Protein AF-A0A7X9ASM4-F1 (afdb_monomer_lite)

Secondary structure (DSSP, 8-state):
--SS-TT-EEEEEEEEEEE-TTS-EEEEEEEEGGGTSTT--EEEEEEEPPHHHHTS-GGGS-SEEEEEEEEEEE-SS-TTTT-EEEEEEE-HHHHHHHH--TT-EEEEEEEEE-TTSPEEEEETTT--EEEEE--SS---TT-EEEEEEEEEETTEEEEESSHHHHHHHHT--TT-EEEEEEEEEEE-TT--EEEEEEETTT--EEEEEPPTT-PPPSSSEEEEEEEEE-TTS-EEEE-TT---S-GGGGGG-----SS---SS------------------GGGTTS---------

Structure (mmCIF, N/CA/C/O backbone):
data_AF-A0A7X9ASM4-F1
#
_entry.id   AF-A0A7X9ASM4-F1
#
loop_
_atom_site.group_PDB
_atom_site.id
_atom_site.type_symbol
_atom_site.label_atom_id
_atom_site.label_alt_id
_atom_site.label_comp_id
_atom_site.label_asym_id
_atom_site.label_entity_id
_atom_site.label_seq_id
_atom_site.pdbx_PDB_ins_code
_atom_site.Cartn_x
_atom_site.Cartn_y
_atom_site.Cartn_z
_atom_site.occupancy
_atom_site.B_iso_or_equiv
_atom_site.auth_seq_id
_atom_site.auth_comp_id
_atom_site.auth_asym_id
_atom_site.auth_atom_id
_atom_site.pdbx_PDB_model_num
ATOM 1 N N . MET A 1 1 ? 5.724 2.597 -37.296 1.00 45.00 1 MET A N 1
ATOM 2 C CA . MET A 1 1 ? 4.852 1.599 -36.616 1.00 45.00 1 MET A CA 1
ATOM 3 C C . MET A 1 1 ? 5.067 1.767 -35.118 1.00 45.00 1 MET A C 1
ATOM 5 O O . MET A 1 1 ? 6.222 1.788 -34.725 1.00 45.00 1 MET A O 1
ATOM 9 N N . ALA A 1 2 ? 4.025 1.975 -34.305 1.00 49.75 2 ALA A N 1
ATOM 10 C CA . ALA A 1 2 ? 4.201 2.248 -32.871 1.00 49.75 2 ALA A CA 1
ATOM 11 C C . ALA A 1 2 ? 4.358 0.930 -32.087 1.00 49.75 2 ALA A C 1
ATOM 13 O O . ALA A 1 2 ? 3.443 0.115 -32.077 1.00 49.75 2 ALA A O 1
ATOM 14 N N . THR A 1 3 ? 5.541 0.713 -31.504 1.00 66.75 3 THR A N 1
ATOM 15 C CA . THR A 1 3 ? 5.945 -0.486 -30.743 1.00 66.75 3 THR A CA 1
ATOM 16 C C . THR A 1 3 ? 5.393 -0.475 -29.320 1.00 66.75 3 THR A C 1
ATOM 18 O O . THR A 1 3 ? 4.818 -1.455 -28.864 1.00 66.75 3 THR A O 1
ATOM 21 N N . PHE A 1 4 ? 5.520 0.660 -28.650 1.00 75.69 4 PHE A N 1
ATOM 22 C CA . PHE A 1 4 ? 4.934 1.000 -27.362 1.00 75.69 4 PHE A CA 1
ATOM 23 C C . PHE A 1 4 ? 4.693 2.507 -27.378 1.00 75.69 4 PHE A C 1
ATOM 25 O O . PHE A 1 4 ? 5.407 3.228 -28.077 1.00 75.69 4 PHE A O 1
ATOM 32 N N . ASN A 1 5 ? 3.739 3.001 -26.598 1.00 83.31 5 ASN A N 1
ATOM 33 C CA . ASN A 1 5 ? 3.609 4.436 -26.381 1.00 83.31 5 ASN A CA 1
ATOM 34 C C . ASN A 1 5 ? 4.379 4.832 -25.123 1.00 83.31 5 ASN A C 1
ATOM 36 O O . ASN A 1 5 ? 4.299 4.168 -24.086 1.00 83.31 5 ASN A O 1
ATOM 40 N N . GLU A 1 6 ? 5.123 5.934 -25.206 1.00 86.75 6 GLU A N 1
ATOM 41 C CA . GLU A 1 6 ? 5.683 6.542 -24.005 1.00 86.75 6 GLU A CA 1
ATOM 42 C C . GLU A 1 6 ? 4.559 6.931 -23.048 1.00 86.75 6 GLU A C 1
ATOM 44 O O . GLU A 1 6 ? 3.506 7.416 -23.458 1.00 86.75 6 GLU A O 1
ATOM 49 N N . LYS A 1 7 ? 4.825 6.764 -21.755 1.00 88.81 7 LYS A N 1
ATOM 50 C CA . LYS A 1 7 ? 3.905 7.091 -20.666 1.00 88.81 7 LYS A CA 1
ATOM 51 C C . LYS A 1 7 ? 2.646 6.220 -20.599 1.00 88.81 7 LYS A C 1
ATOM 53 O O . LYS A 1 7 ? 1.683 6.599 -19.938 1.00 88.81 7 LYS A O 1
ATOM 58 N N . GLU A 1 8 ? 2.683 5.038 -21.208 1.00 89.62 8 GLU A N 1
ATOM 59 C CA . GLU A 1 8 ? 1.662 4.002 -21.046 1.00 89.62 8 GLU A CA 1
ATOM 60 C C . GLU A 1 8 ? 2.191 2.785 -20.281 1.00 89.62 8 GLU A C 1
ATOM 62 O O . GLU A 1 8 ? 3.401 2.544 -20.203 1.00 89.62 8 GLU A O 1
ATOM 67 N N . SER A 1 9 ? 1.257 2.011 -19.724 1.00 90.56 9 SER A N 1
ATOM 68 C CA . SER A 1 9 ? 1.545 0.812 -18.940 1.00 90.56 9 SER A CA 1
ATOM 69 C C . SER A 1 9 ? 1.056 -0.445 -19.645 1.00 90.56 9 SER A C 1
ATOM 71 O O . SER A 1 9 ? -0.051 -0.482 -20.181 1.00 90.56 9 SER A O 1
ATOM 73 N N . TYR A 1 10 ? 1.870 -1.495 -19.597 1.00 87.69 10 TYR A N 1
ATOM 74 C CA . TYR A 1 10 ? 1.615 -2.776 -20.252 1.00 87.69 10 TYR A CA 1
ATOM 75 C C . TYR A 1 10 ? 1.918 -3.922 -19.285 1.00 87.69 10 TYR A C 1
ATOM 77 O O . TYR A 1 10 ? 2.770 -3.792 -18.406 1.00 87.69 10 TYR A O 1
ATOM 85 N N . ASP A 1 11 ? 1.216 -5.044 -19.443 1.00 89.94 11 ASP A N 1
ATOM 86 C CA . ASP A 1 11 ? 1.428 -6.239 -18.624 1.00 89.94 11 ASP A CA 1
ATOM 87 C C . ASP A 1 11 ? 2.401 -7.198 -19.325 1.00 89.94 11 ASP A C 1
ATOM 89 O O . ASP A 1 11 ? 2.203 -7.561 -20.486 1.00 89.94 11 ASP A O 1
ATOM 93 N N . PHE A 1 12 ? 3.428 -7.626 -18.595 1.00 88.88 12 PHE A N 1
ATOM 94 C CA . PHE A 1 12 ? 4.481 -8.535 -19.045 1.00 88.88 12 PHE A CA 1
ATOM 95 C C . PHE A 1 12 ? 4.440 -9.825 -18.234 1.00 88.88 12 PHE A C 1
ATOM 97 O O . PHE A 1 12 ? 4.178 -9.785 -17.033 1.00 88.88 12 PHE A O 1
ATOM 104 N N . ASP A 1 13 ? 4.731 -10.965 -18.852 1.00 89.38 13 ASP A N 1
ATOM 105 C CA . ASP A 1 13 ? 4.828 -12.233 -18.130 1.00 89.38 13 ASP A CA 1
ATOM 106 C C . ASP A 1 13 ? 6.165 -12.317 -17.381 1.00 89.38 13 ASP A C 1
ATOM 108 O O . ASP A 1 13 ? 7.224 -12.028 -17.937 1.00 89.38 13 ASP A O 1
ATOM 112 N N . TYR A 1 14 ? 6.128 -12.735 -16.120 1.00 89.00 14 TYR A N 1
ATOM 113 C CA . TYR A 1 14 ? 7.325 -13.006 -15.326 1.00 89.00 14 TYR A CA 1
ATOM 114 C C . TYR A 1 14 ? 8.016 -14.293 -15.799 1.00 89.00 14 TYR A C 1
ATOM 116 O O . TYR A 1 14 ? 7.364 -15.329 -15.951 1.00 89.00 14 TYR A O 1
ATOM 124 N N . ILE A 1 15 ? 9.337 -14.237 -15.994 1.00 87.38 15 ILE A N 1
ATOM 125 C CA . ILE A 1 15 ? 10.158 -15.389 -16.406 1.00 87.38 15 ILE A CA 1
ATOM 126 C C . ILE A 1 15 ? 11.107 -15.843 -15.290 1.00 87.38 15 ILE A C 1
ATOM 128 O O . ILE A 1 15 ? 11.378 -17.037 -15.168 1.00 87.38 15 ILE A O 1
ATOM 132 N N . GLY A 1 16 ? 11.624 -14.917 -14.481 1.00 88.19 16 GLY A N 1
ATOM 133 C CA . GLY A 1 16 ? 12.638 -15.225 -13.475 1.00 88.19 16 GLY A CA 1
ATOM 134 C C . GLY A 1 16 ? 13.271 -13.980 -12.862 1.00 88.19 16 GLY A C 1
ATOM 135 O O . GLY A 1 16 ? 12.931 -12.854 -13.225 1.00 88.19 16 GLY A O 1
ATOM 136 N N . LEU A 1 17 ? 14.194 -14.195 -11.928 1.00 88.88 17 LEU A N 1
ATOM 137 C CA . LEU A 1 17 ? 15.122 -13.171 -11.452 1.00 88.88 17 LEU A CA 1
ATOM 138 C C . LEU A 1 17 ? 16.513 -13.457 -12.025 1.00 88.88 17 LEU A C 1
ATOM 140 O O . LEU A 1 17 ? 16.879 -14.623 -12.165 1.00 88.88 17 LEU A O 1
ATOM 144 N N . ASP A 1 18 ? 17.260 -12.405 -12.335 1.00 90.50 18 ASP A N 1
ATOM 145 C CA . ASP A 1 18 ? 18.645 -12.470 -12.809 1.00 90.50 18 ASP A CA 1
ATOM 146 C C . ASP A 1 18 ? 19.490 -11.430 -12.067 1.00 90.50 18 ASP A C 1
ATOM 148 O O . ASP A 1 18 ? 19.011 -10.326 -11.807 1.00 90.50 18 ASP A O 1
ATOM 152 N N . GLU A 1 19 ? 20.720 -11.778 -11.707 1.00 91.00 19 GLU A N 1
ATOM 153 C CA . GLU A 1 19 ? 21.657 -10.890 -11.012 1.00 91.00 19 GLU A CA 1
ATOM 154 C C . GLU A 1 19 ? 22.772 -10.498 -11.979 1.00 91.00 19 GLU A C 1
ATOM 156 O O . GLU A 1 19 ? 23.383 -11.357 -12.616 1.00 91.00 19 GLU A O 1
ATOM 161 N N . ASP A 1 20 ? 23.016 -9.197 -12.122 1.00 85.38 20 ASP A N 1
ATOM 162 C CA . ASP A 1 20 ? 24.088 -8.711 -12.980 1.00 85.38 20 ASP A CA 1
ATOM 163 C C . ASP A 1 20 ? 25.464 -8.776 -12.296 1.00 85.38 20 ASP A C 1
ATOM 165 O O . ASP A 1 20 ? 25.607 -9.076 -11.113 1.00 85.38 20 ASP A O 1
ATOM 169 N N . GLU A 1 21 ? 26.512 -8.461 -13.055 1.00 83.19 21 GLU A N 1
ATOM 170 C CA . GLU A 1 21 ? 27.899 -8.492 -12.572 1.00 83.19 21 GLU A CA 1
ATOM 171 C C . GLU A 1 21 ? 28.179 -7.510 -11.416 1.00 83.19 21 GLU A C 1
ATOM 173 O O . GLU A 1 21 ? 29.190 -7.649 -10.728 1.00 83.19 21 GLU A O 1
ATOM 178 N N . ASN A 1 22 ? 27.301 -6.527 -11.189 1.00 85.75 22 ASN A N 1
ATOM 179 C CA . ASN A 1 22 ? 27.411 -5.549 -10.107 1.00 85.75 22 ASN A CA 1
ATOM 180 C C . ASN A 1 22 ? 26.604 -5.951 -8.860 1.00 85.75 22 ASN A C 1
ATOM 182 O O . ASN A 1 22 ? 26.564 -5.185 -7.895 1.00 85.75 22 ASN A O 1
ATOM 186 N N . GLY A 1 23 ? 25.962 -7.123 -8.871 1.00 83.88 23 GLY A N 1
ATOM 187 C CA . GLY A 1 23 ? 25.090 -7.599 -7.798 1.00 83.88 23 GLY A CA 1
ATOM 188 C C . GLY A 1 23 ? 23.689 -6.984 -7.816 1.00 83.88 23 GLY A C 1
ATOM 189 O O . GLY A 1 23 ? 22.948 -7.092 -6.838 1.00 83.88 23 GLY A O 1
ATOM 190 N N . GLU A 1 24 ? 23.310 -6.301 -8.899 1.00 86.00 24 GLU A N 1
ATOM 191 C CA . GLU A 1 24 ? 21.967 -5.750 -9.053 1.00 86.00 24 GLU A CA 1
ATOM 192 C C . GLU A 1 24 ? 21.023 -6.819 -9.603 1.00 86.00 24 GLU A C 1
ATOM 194 O O . GLU A 1 24 ? 21.286 -7.446 -10.630 1.00 86.00 24 GLU A O 1
ATOM 199 N N . VAL A 1 25 ? 19.886 -7.003 -8.930 1.00 87.31 25 VAL A N 1
ATOM 200 C CA . VAL A 1 25 ? 18.902 -8.027 -9.292 1.00 87.31 25 VAL A CA 1
ATOM 201 C C . VAL A 1 25 ? 17.792 -7.423 -10.149 1.00 87.31 25 VAL A C 1
ATOM 203 O O . VAL A 1 25 ? 17.212 -6.380 -9.828 1.00 87.31 25 VAL A O 1
ATOM 206 N N . TYR A 1 26 ? 17.451 -8.112 -11.231 1.00 89.50 26 TYR A N 1
ATOM 207 C CA . TYR A 1 26 ? 16.421 -7.733 -12.185 1.00 89.50 26 TYR A CA 1
ATOM 208 C C . TYR A 1 26 ? 15.340 -8.804 -12.291 1.00 89.50 26 TYR A C 1
ATOM 210 O O . TYR A 1 26 ? 15.593 -10.001 -12.199 1.00 89.50 26 TYR A O 1
ATOM 218 N N . ILE A 1 27 ? 14.115 -8.352 -12.536 1.00 90.81 27 ILE A N 1
ATOM 219 C CA . ILE A 1 27 ? 12.984 -9.186 -12.924 1.00 90.81 27 ILE A CA 1
ATOM 220 C C . ILE A 1 27 ? 13.028 -9.354 -14.437 1.00 90.81 27 ILE A C 1
ATOM 222 O O . ILE A 1 27 ? 12.931 -8.365 -15.166 1.00 90.81 27 ILE A O 1
ATOM 226 N N . MET A 1 28 ? 13.138 -10.596 -14.893 1.00 91.25 28 MET A N 1
ATOM 227 C CA . MET A 1 28 ? 13.103 -10.970 -16.302 1.00 91.25 28 MET A CA 1
ATOM 228 C C . MET A 1 28 ? 11.656 -11.104 -16.772 1.00 91.25 28 MET A C 1
ATOM 230 O O . MET A 1 28 ? 10.829 -11.757 -16.127 1.00 91.25 28 MET A O 1
ATOM 234 N N . LEU A 1 29 ? 11.355 -10.471 -17.901 1.00 88.56 29 LEU A N 1
ATOM 235 C CA . LEU A 1 29 ? 10.009 -10.253 -18.413 1.00 88.56 29 LEU A CA 1
ATOM 236 C C . LEU A 1 29 ? 9.873 -10.757 -19.844 1.00 88.56 29 LEU A C 1
ATOM 238 O O . LEU A 1 29 ? 10.777 -10.577 -20.658 1.00 88.56 29 LEU A O 1
ATOM 242 N N . LYS A 1 30 ? 8.703 -11.307 -20.169 1.00 87.44 30 LYS A N 1
ATOM 243 C CA . LYS A 1 30 ? 8.301 -11.687 -21.523 1.00 87.44 30 LYS A CA 1
ATOM 244 C C . LYS A 1 30 ? 7.141 -10.838 -21.996 1.00 87.44 30 LYS A C 1
ATOM 246 O O . LYS A 1 30 ? 6.211 -10.569 -21.239 1.00 87.44 30 LYS A O 1
ATOM 251 N N . TYR A 1 31 ? 7.153 -10.501 -23.275 1.00 82.25 31 TYR A N 1
ATOM 252 C CA . TYR A 1 31 ? 6.037 -9.844 -23.931 1.00 82.25 31 TYR A CA 1
ATOM 253 C C . TYR A 1 31 ? 5.725 -10.518 -25.263 1.00 82.25 31 TYR A C 1
ATOM 255 O O . TYR A 1 31 ? 6.617 -10.695 -26.099 1.00 82.25 31 TYR A O 1
ATOM 263 N N . ASP A 1 32 ? 4.460 -10.888 -25.468 1.00 76.88 32 ASP A N 1
ATOM 264 C CA . ASP A 1 32 ? 3.993 -11.358 -26.771 1.00 76.88 32 ASP A CA 1
ATOM 265 C C . ASP A 1 32 ? 3.723 -10.155 -27.679 1.00 76.88 32 ASP A C 1
ATOM 267 O O . ASP A 1 32 ? 2.654 -9.545 -27.657 1.00 76.88 32 ASP A O 1
ATOM 271 N N . GLY A 1 33 ? 4.724 -9.811 -28.489 1.00 63.97 33 GLY A N 1
ATOM 272 C CA . GLY A 1 33 ? 4.650 -8.697 -29.424 1.00 63.97 33 GLY A CA 1
ATOM 273 C C . GLY A 1 33 ? 3.650 -8.908 -30.557 1.00 63.97 33 GLY A C 1
ATOM 274 O O . GLY A 1 33 ? 3.324 -7.940 -31.231 1.00 63.97 33 GLY A O 1
ATOM 275 N N . LYS A 1 34 ? 3.102 -10.114 -30.777 1.00 65.00 34 LYS A N 1
ATOM 276 C CA . LYS A 1 34 ? 2.214 -10.372 -31.927 1.00 65.00 34 LYS A CA 1
ATOM 277 C C . LYS A 1 34 ? 0.956 -9.507 -31.930 1.00 65.00 34 LYS A C 1
ATOM 279 O O . LYS A 1 34 ? 0.414 -9.237 -33.000 1.00 65.00 34 LYS A O 1
ATOM 284 N N . THR A 1 35 ? 0.482 -9.092 -30.755 1.00 58.62 35 THR A N 1
ATOM 285 C CA . THR A 1 35 ? -0.730 -8.271 -30.613 1.00 58.62 35 THR A CA 1
ATOM 286 C C . THR A 1 35 ? -0.503 -6.785 -30.881 1.00 58.62 35 THR A C 1
ATOM 288 O O . THR A 1 35 ? -1.436 -6.096 -31.279 1.00 58.62 35 THR A O 1
ATOM 291 N N . THR A 1 36 ? 0.711 -6.283 -30.673 1.00 57.34 36 THR A N 1
ATOM 292 C CA . THR A 1 36 ? 1.058 -4.848 -30.739 1.00 57.34 36 THR A CA 1
ATOM 293 C C . THR A 1 36 ? 2.010 -4.524 -31.887 1.00 57.34 36 THR A C 1
ATOM 295 O O . THR A 1 36 ? 1.991 -3.423 -32.427 1.00 57.34 36 THR A O 1
ATOM 298 N N . LEU A 1 37 ? 2.781 -5.509 -32.331 1.00 57.81 37 LEU A N 1
ATOM 299 C CA . LEU A 1 37 ? 3.734 -5.449 -33.425 1.00 57.81 37 LEU A CA 1
ATOM 300 C C . LEU A 1 37 ? 3.526 -6.649 -34.355 1.00 57.81 37 LEU A C 1
ATOM 302 O O . LEU A 1 37 ? 4.175 -7.688 -34.197 1.00 57.81 37 LEU A O 1
ATOM 306 N N . PRO A 1 38 ? 2.638 -6.522 -35.359 1.00 49.53 38 PRO A N 1
ATOM 307 C CA . PRO A 1 38 ? 2.472 -7.548 -36.377 1.00 49.53 38 PRO A CA 1
ATOM 308 C C . PRO A 1 38 ? 3.843 -7.876 -36.988 1.00 49.53 38 PRO A C 1
ATOM 310 O O . PRO A 1 38 ? 4.507 -6.983 -37.512 1.00 49.53 38 PRO A O 1
ATOM 313 N N . ASN A 1 39 ? 4.254 -9.148 -36.906 1.00 51.22 39 ASN A N 1
ATOM 314 C CA . ASN A 1 39 ? 5.553 -9.719 -37.319 1.00 51.22 39 ASN A CA 1
ATOM 315 C C . ASN A 1 39 ? 6.695 -9.733 -36.282 1.00 51.22 39 ASN A C 1
ATOM 317 O O . ASN A 1 39 ? 7.749 -10.290 -36.588 1.00 51.22 39 ASN A O 1
ATOM 321 N N . PHE A 1 40 ? 6.505 -9.222 -35.063 1.00 56.34 40 PHE A N 1
ATOM 322 C CA . PHE A 1 40 ? 7.473 -9.411 -33.976 1.00 56.34 40 PHE A CA 1
ATOM 323 C C . PHE A 1 40 ? 7.101 -10.623 -33.118 1.00 56.34 40 PHE A C 1
ATOM 325 O O . PHE A 1 40 ? 5.932 -10.876 -32.822 1.00 56.34 40 PHE A O 1
ATOM 332 N N . GLY A 1 41 ? 8.115 -11.419 -32.774 1.00 64.69 41 GLY A N 1
ATOM 333 C CA . GLY A 1 41 ? 7.971 -12.600 -31.928 1.00 64.69 41 GLY A CA 1
ATOM 334 C C . GLY A 1 41 ? 7.870 -12.259 -30.440 1.00 64.69 41 GLY A C 1
ATOM 335 O O . GLY A 1 41 ? 7.537 -11.144 -30.048 1.00 64.69 41 GLY A O 1
ATOM 336 N N . MET A 1 42 ? 8.191 -13.244 -29.604 1.00 71.19 42 MET A N 1
ATOM 337 C CA . MET A 1 42 ? 8.352 -13.027 -28.168 1.00 71.19 42 MET A CA 1
ATOM 338 C C . MET A 1 42 ? 9.566 -12.132 -27.910 1.00 71.19 42 MET A C 1
ATOM 340 O O . MET A 1 42 ? 10.654 -12.429 -28.403 1.00 71.19 42 MET A O 1
ATOM 344 N N . LEU A 1 43 ? 9.373 -11.067 -27.135 1.00 74.69 43 LEU A N 1
ATOM 345 C CA . LEU A 1 43 ? 10.430 -10.148 -26.719 1.00 74.69 43 LEU A CA 1
ATOM 346 C C . LEU A 1 43 ? 10.707 -10.320 -25.228 1.00 74.69 43 LEU A C 1
ATOM 348 O O . LEU A 1 43 ? 9.783 -10.522 -24.436 1.00 74.69 43 LEU A O 1
ATOM 352 N N . GLU A 1 44 ? 11.982 -10.237 -24.863 1.00 81.75 44 GLU A N 1
ATOM 353 C CA . GLU A 1 44 ? 12.439 -10.321 -23.480 1.00 81.75 44 GLU A CA 1
ATOM 354 C C . GLU A 1 44 ? 12.924 -8.954 -23.006 1.00 81.75 44 GLU A C 1
ATOM 356 O O . GLU A 1 44 ? 13.637 -8.240 -23.714 1.00 81.75 44 GLU A O 1
ATOM 361 N N . TYR A 1 45 ? 12.514 -8.595 -21.797 1.00 84.38 45 TYR A N 1
ATOM 362 C CA . TYR A 1 45 ? 12.851 -7.342 -21.141 1.00 84.38 45 TYR A CA 1
ATOM 363 C C . TYR A 1 45 ? 13.273 -7.606 -19.702 1.00 84.38 45 TYR A C 1
ATOM 365 O O . TYR A 1 45 ? 13.115 -8.709 -19.182 1.00 84.38 45 TYR A O 1
ATOM 373 N N . ARG A 1 46 ? 13.779 -6.569 -19.035 1.00 87.00 46 ARG A N 1
ATOM 374 C CA . ARG A 1 46 ? 14.056 -6.630 -17.604 1.00 87.00 46 ARG A CA 1
ATOM 375 C C . ARG A 1 46 ? 13.768 -5.308 -16.914 1.00 87.00 46 ARG A C 1
ATOM 377 O O . ARG A 1 46 ? 13.915 -4.248 -17.519 1.00 87.00 46 ARG A O 1
ATOM 384 N N . VAL A 1 47 ? 13.390 -5.378 -15.645 1.00 90.00 47 VAL A N 1
ATOM 385 C CA . VAL A 1 47 ? 13.208 -4.216 -14.760 1.00 90.00 47 VAL A CA 1
ATOM 386 C C . VAL A 1 47 ? 13.899 -4.474 -13.431 1.00 90.00 47 VAL A C 1
ATOM 388 O O . VAL A 1 47 ? 14.001 -5.620 -13.007 1.00 90.00 47 VAL A O 1
ATOM 391 N N . LYS A 1 48 ? 14.384 -3.424 -12.763 1.00 89.88 48 LYS A N 1
ATOM 392 C CA . LYS A 1 48 ? 15.059 -3.568 -11.466 1.00 89.88 48 LYS A CA 1
ATOM 393 C C . LYS A 1 48 ? 14.110 -4.184 -10.430 1.00 89.88 48 LYS A C 1
ATOM 395 O O . LYS A 1 48 ? 12.965 -3.733 -10.301 1.00 89.88 48 LYS A O 1
ATOM 400 N N . ALA A 1 49 ? 14.581 -5.208 -9.720 1.00 87.75 49 ALA A N 1
ATOM 401 C CA . ALA A 1 49 ? 13.855 -5.832 -8.622 1.00 87.75 49 ALA A CA 1
ATOM 402 C C . ALA A 1 49 ? 13.999 -4.997 -7.343 1.00 87.75 49 ALA A C 1
ATOM 404 O O . ALA A 1 49 ? 15.034 -4.379 -7.090 1.00 87.75 49 ALA A O 1
ATOM 405 N N . LEU A 1 50 ? 12.949 -4.984 -6.526 1.00 85.81 50 LEU A N 1
ATOM 406 C CA . LEU A 1 50 ? 12.964 -4.350 -5.210 1.00 85.81 50 LEU A CA 1
ATOM 407 C C . LEU A 1 50 ? 13.338 -5.364 -4.116 1.00 85.81 50 LEU A C 1
ATOM 409 O O . LEU A 1 50 ? 13.095 -6.559 -4.299 1.00 85.81 50 LEU A O 1
ATOM 413 N N . PRO A 1 51 ? 13.866 -4.918 -2.959 1.00 82.62 51 PRO A N 1
ATOM 414 C CA . PRO A 1 51 ? 14.282 -5.802 -1.864 1.00 82.62 51 PRO A CA 1
ATOM 415 C C . PRO A 1 51 ? 13.263 -6.887 -1.478 1.00 82.62 51 PRO A C 1
ATOM 417 O O . PRO A 1 51 ? 13.618 -8.063 -1.350 1.00 82.62 51 PRO A O 1
ATOM 420 N N . PHE A 1 52 ? 11.978 -6.530 -1.367 1.00 78.81 52 PHE A N 1
ATOM 421 C CA . PHE A 1 52 ? 10.938 -7.505 -1.018 1.00 78.81 52 PHE A CA 1
ATOM 422 C C . PHE A 1 52 ? 10.675 -8.538 -2.121 1.00 78.81 52 PHE A C 1
ATOM 424 O O . PHE A 1 52 ? 10.227 -9.639 -1.826 1.00 78.81 52 PHE A O 1
ATOM 431 N N . GLN A 1 53 ? 10.942 -8.204 -3.388 1.00 83.19 53 GLN A N 1
ATOM 432 C CA . GLN A 1 53 ? 10.754 -9.106 -4.528 1.00 83.19 53 GLN A CA 1
ATOM 433 C C . GLN A 1 53 ? 11.893 -10.124 -4.612 1.00 83.19 53 GLN A C 1
ATOM 435 O O . GLN A 1 53 ? 11.650 -11.279 -4.939 1.00 83.19 53 GLN A O 1
ATOM 440 N N . ILE A 1 54 ? 13.115 -9.723 -4.254 1.00 84.00 54 ILE A N 1
ATOM 441 C CA . ILE A 1 54 ? 14.286 -10.615 -4.218 1.00 84.00 54 ILE A CA 1
ATOM 442 C C . ILE A 1 54 ? 14.099 -11.712 -3.162 1.00 84.00 54 ILE A C 1
ATOM 444 O O . ILE A 1 54 ? 14.444 -12.869 -3.377 1.00 84.00 54 ILE A O 1
ATOM 448 N N . THR A 1 55 ? 13.523 -11.351 -2.016 1.00 79.06 55 THR A N 1
ATOM 449 C CA . THR A 1 55 ? 13.283 -12.273 -0.895 1.00 79.06 55 THR A CA 1
ATOM 450 C C . THR A 1 55 ? 11.926 -12.981 -0.972 1.00 79.06 55 THR A C 1
ATOM 452 O O . THR A 1 55 ? 11.600 -13.804 -0.111 1.00 79.06 55 THR A O 1
ATOM 455 N N . MET A 1 56 ? 11.128 -12.689 -2.005 1.00 75.25 56 MET A N 1
ATOM 456 C CA . MET A 1 56 ? 9.802 -13.265 -2.184 1.00 75.25 56 MET A CA 1
ATOM 457 C C . MET A 1 56 ? 9.898 -14.743 -2.590 1.00 75.25 56 MET A C 1
ATOM 459 O O . MET A 1 56 ? 10.626 -15.080 -3.523 1.00 75.25 56 MET A O 1
ATOM 463 N N . PRO A 1 57 ? 9.123 -15.641 -1.957 1.00 74.06 57 PRO A N 1
ATOM 464 C CA . PRO A 1 57 ? 9.014 -17.019 -2.419 1.00 74.06 57 PRO A CA 1
ATOM 465 C C . PRO A 1 57 ? 8.500 -17.091 -3.872 1.00 74.06 57 PRO A C 1
ATOM 467 O O . PRO A 1 57 ? 7.538 -16.382 -4.188 1.00 74.06 57 PRO A O 1
ATOM 470 N N . PRO A 1 58 ? 9.064 -17.951 -4.744 1.00 73.25 58 PRO A N 1
ATOM 471 C CA . PRO A 1 58 ? 8.691 -18.018 -6.161 1.00 73.25 58 PRO A CA 1
ATOM 472 C C . PRO A 1 58 ? 7.192 -18.220 -6.406 1.00 73.25 58 PRO A C 1
ATOM 474 O O . PRO A 1 58 ? 6.619 -17.638 -7.321 1.00 73.25 58 PRO A O 1
ATOM 477 N N . GLU A 1 59 ? 6.525 -19.002 -5.557 1.00 74.38 59 GLU A N 1
ATOM 478 C CA . GLU A 1 59 ? 5.090 -19.281 -5.642 1.00 74.38 59 GLU A CA 1
ATOM 479 C C . GLU A 1 59 ? 4.199 -18.060 -5.367 1.00 74.38 59 GLU A C 1
ATOM 481 O O . GLU A 1 59 ? 3.015 -18.070 -5.707 1.00 74.38 59 GLU A O 1
ATOM 486 N N . LYS A 1 60 ? 4.760 -17.016 -4.750 1.00 68.62 60 LYS A N 1
ATOM 487 C CA . LYS A 1 60 ? 4.074 -15.753 -4.454 1.00 68.62 60 LYS A CA 1
ATOM 488 C C . LYS A 1 60 ? 4.374 -14.667 -5.476 1.00 68.62 60 LYS A C 1
ATOM 490 O O . LYS A 1 60 ? 3.706 -13.635 -5.457 1.00 68.62 60 LYS A O 1
ATOM 495 N N . PHE A 1 61 ? 5.353 -14.885 -6.352 1.00 77.81 61 PHE A N 1
ATOM 496 C CA . PHE A 1 61 ? 5.719 -13.893 -7.344 1.00 77.81 61 PHE A CA 1
ATOM 497 C C . PHE A 1 61 ? 4.571 -13.710 -8.349 1.00 77.81 61 PHE A C 1
ATOM 499 O O . PHE A 1 61 ? 4.031 -14.698 -8.864 1.00 77.81 61 PHE A O 1
ATOM 506 N N . PRO A 1 62 ? 4.155 -12.468 -8.641 1.00 82.19 62 PRO A N 1
ATOM 507 C CA . PRO A 1 62 ? 3.086 -12.231 -9.595 1.00 82.19 62 PRO A CA 1
ATOM 508 C C . PRO A 1 62 ? 3.473 -12.747 -10.985 1.00 82.19 62 PRO A C 1
ATOM 510 O O . PRO A 1 62 ? 4.523 -12.410 -11.525 1.00 82.19 62 PRO A O 1
ATOM 513 N N . ARG A 1 63 ? 2.585 -13.546 -11.592 1.00 86.81 63 ARG A N 1
ATOM 514 C CA . ARG A 1 63 ? 2.793 -14.094 -12.947 1.00 86.81 63 ARG A CA 1
ATOM 515 C C . ARG A 1 63 ? 2.873 -13.009 -14.016 1.00 86.81 63 ARG A C 1
ATOM 517 O O . ARG A 1 63 ? 3.503 -13.226 -15.043 1.00 86.81 63 ARG A O 1
ATOM 524 N N . LYS A 1 64 ? 2.209 -11.874 -13.777 1.00 89.75 64 LYS A N 1
ATOM 525 C CA . LYS A 1 64 ? 2.248 -10.696 -14.639 1.00 89.75 64 LYS A CA 1
ATOM 526 C C . LYS A 1 64 ? 2.747 -9.489 -13.867 1.00 89.75 64 LYS A C 1
ATOM 528 O O . LYS A 1 64 ? 2.237 -9.200 -12.786 1.00 89.75 64 LYS A O 1
ATOM 533 N N . ILE A 1 65 ? 3.700 -8.782 -14.455 1.00 90.38 65 ILE A N 1
ATOM 534 C CA . ILE A 1 65 ? 4.263 -7.539 -13.943 1.00 90.38 65 ILE A CA 1
ATOM 535 C C . ILE A 1 65 ? 3.770 -6.412 -14.830 1.00 90.38 65 ILE A C 1
ATOM 537 O O . ILE A 1 65 ? 3.973 -6.442 -16.045 1.00 90.38 65 ILE A O 1
ATOM 541 N N . ARG A 1 66 ? 3.125 -5.414 -14.228 1.00 91.75 66 ARG A N 1
ATOM 542 C CA . ARG A 1 66 ? 2.766 -4.206 -14.962 1.00 91.75 66 ARG A CA 1
ATOM 543 C C . ARG A 1 66 ? 3.969 -3.279 -15.011 1.00 91.75 66 ARG A C 1
ATOM 545 O O . ARG A 1 66 ? 4.520 -2.914 -13.971 1.00 91.75 66 ARG A O 1
ATOM 552 N N . CYS A 1 67 ? 4.363 -2.882 -16.213 1.00 90.62 67 CYS A N 1
ATOM 553 C CA . CYS A 1 67 ? 5.470 -1.964 -16.425 1.00 90.62 67 CYS A CA 1
ATOM 554 C C . CYS A 1 67 ? 5.012 -0.717 -17.169 1.00 90.62 67 CYS A C 1
ATOM 556 O O . CYS A 1 67 ? 4.236 -0.794 -18.117 1.00 90.62 67 CYS A O 1
ATOM 558 N N . PHE A 1 68 ? 5.546 0.419 -16.744 1.00 91.50 68 PHE A N 1
ATOM 559 C CA . PHE A 1 68 ? 5.392 1.720 -17.365 1.00 91.50 68 PHE A CA 1
ATOM 560 C C . PHE A 1 68 ? 6.532 1.974 -18.352 1.00 91.50 68 PHE A C 1
ATOM 562 O O . PHE A 1 68 ? 7.712 1.809 -18.021 1.00 91.50 68 PHE A O 1
ATOM 569 N N . VAL A 1 69 ? 6.188 2.412 -19.560 1.00 88.06 69 VAL A N 1
ATOM 570 C CA . VAL A 1 69 ? 7.153 2.790 -20.595 1.00 88.06 69 VAL A CA 1
ATOM 571 C C . VAL A 1 69 ? 7.597 4.221 -20.331 1.00 88.06 69 VAL A C 1
ATOM 573 O O . VAL A 1 69 ? 6.955 5.189 -20.740 1.00 88.06 69 VAL A O 1
ATOM 576 N N . ASN A 1 70 ? 8.714 4.379 -19.626 1.00 82.56 70 ASN A N 1
ATOM 577 C CA . ASN A 1 70 ? 9.190 5.707 -19.259 1.00 82.56 70 ASN A CA 1
ATOM 578 C C . ASN A 1 70 ? 9.704 6.485 -20.479 1.00 82.56 70 ASN A C 1
ATOM 580 O O . ASN A 1 70 ? 9.459 7.689 -20.581 1.00 82.56 70 ASN A O 1
ATOM 584 N N . LYS A 1 71 ? 10.413 5.804 -21.384 1.00 83.19 71 LYS A N 1
ATOM 585 C CA . LYS A 1 71 ? 10.974 6.389 -22.604 1.00 83.19 71 LYS A CA 1
ATOM 586 C C . LYS A 1 71 ? 11.172 5.321 -23.674 1.00 83.19 71 LYS A C 1
ATOM 588 O O . LYS A 1 71 ? 11.422 4.166 -23.345 1.00 83.19 71 LYS A O 1
ATOM 593 N N . LEU A 1 72 ? 11.139 5.719 -24.936 1.00 80.25 72 LEU A N 1
ATOM 594 C CA . LEU A 1 72 ? 11.557 4.905 -26.066 1.00 80.25 72 LEU A CA 1
ATOM 595 C C . LEU A 1 72 ? 13.009 5.212 -26.452 1.00 80.25 72 LEU A C 1
ATOM 597 O O . LEU A 1 72 ? 13.414 6.364 -26.626 1.00 80.25 72 LEU A O 1
ATOM 601 N N . ILE A 1 73 ? 13.820 4.165 -26.572 1.00 74.56 73 ILE A N 1
ATOM 602 C CA . ILE A 1 73 ? 15.233 4.249 -26.935 1.00 74.56 73 ILE A CA 1
ATOM 603 C C . ILE A 1 73 ? 15.404 3.710 -28.352 1.00 74.56 73 ILE A C 1
ATOM 605 O O . ILE A 1 73 ? 15.003 2.587 -28.653 1.00 74.56 73 ILE A O 1
ATOM 609 N N . SER A 1 74 ? 16.035 4.495 -29.223 1.00 64.06 74 SER A N 1
ATOM 610 C CA . SER A 1 74 ? 16.351 4.063 -30.584 1.00 64.06 74 SER A CA 1
ATOM 611 C C . SER A 1 74 ? 17.357 2.909 -30.590 1.00 64.06 74 SER A C 1
ATOM 613 O O . SER A 1 74 ? 18.365 2.938 -29.876 1.00 64.06 74 SER A O 1
ATOM 615 N N . SER A 1 75 ? 17.121 1.916 -31.446 1.00 59.47 75 SER A N 1
ATOM 616 C CA . SER A 1 75 ? 18.059 0.816 -31.677 1.00 59.47 75 SER A CA 1
ATOM 617 C C . SER A 1 75 ? 19.426 1.325 -32.150 1.00 59.47 75 SER A C 1
ATOM 619 O O . SER A 1 75 ? 19.537 1.948 -33.207 1.00 59.47 75 SER A O 1
ATOM 621 N N . ARG A 1 76 ? 20.503 0.997 -31.419 1.00 52.38 76 ARG A N 1
ATOM 622 C CA . ARG A 1 76 ? 21.885 1.265 -31.873 1.00 52.38 76 ARG A CA 1
ATOM 623 C C . ARG A 1 76 ? 22.306 0.390 -33.058 1.00 52.38 76 ARG A C 1
ATOM 625 O O . ARG A 1 76 ? 23.261 0.721 -33.750 1.00 52.38 76 ARG A O 1
ATOM 632 N N . PHE A 1 77 ? 21.617 -0.729 -33.276 1.00 48.94 77 PHE A N 1
ATOM 633 C CA . PHE A 1 77 ? 22.021 -1.756 -34.236 1.00 48.94 77 PHE A CA 1
ATOM 634 C C . PHE A 1 77 ? 21.301 -1.661 -35.581 1.00 48.94 77 PHE A C 1
ATOM 636 O O . PHE A 1 77 ? 21.739 -2.303 -36.532 1.00 48.94 77 PHE A O 1
ATOM 643 N N . ASN A 1 78 ? 20.221 -0.880 -35.674 1.00 50.41 78 ASN A N 1
ATOM 644 C CA . ASN A 1 78 ? 19.574 -0.602 -36.951 1.00 50.41 78 ASN A CA 1
ATOM 645 C C . ASN A 1 78 ? 18.918 0.794 -36.975 1.00 50.41 78 ASN A C 1
ATOM 647 O O . ASN A 1 78 ? 17.694 0.910 -36.917 1.00 50.41 78 ASN A O 1
ATOM 651 N N . PRO A 1 79 ? 19.717 1.876 -37.048 1.00 49.06 79 PRO A N 1
ATOM 652 C CA . PRO A 1 79 ? 19.204 3.249 -37.012 1.00 49.06 79 PRO A CA 1
ATOM 653 C C . PRO A 1 79 ? 18.287 3.606 -38.196 1.00 49.06 79 PRO A C 1
ATOM 655 O O . PRO A 1 79 ? 17.578 4.605 -38.130 1.00 49.06 79 PRO A O 1
ATOM 658 N N . ALA A 1 80 ? 18.273 2.796 -39.261 1.00 50.91 80 ALA A N 1
ATOM 659 C CA . ALA A 1 80 ? 17.426 2.987 -40.437 1.00 50.91 80 ALA A CA 1
ATOM 660 C C . ALA A 1 80 ? 15.999 2.411 -40.296 1.00 50.91 80 ALA A C 1
ATOM 662 O O . ALA A 1 80 ? 15.167 2.687 -41.154 1.00 50.91 80 ALA A O 1
ATOM 663 N N . GLN A 1 81 ? 15.708 1.608 -39.260 1.00 50.56 81 GLN A N 1
ATOM 664 C CA . GLN A 1 81 ? 14.441 0.861 -39.139 1.00 50.56 81 GLN A CA 1
ATOM 665 C C . GLN A 1 81 ? 13.397 1.457 -38.178 1.00 50.56 81 GLN A C 1
ATOM 667 O O . GLN A 1 81 ? 12.376 0.821 -37.952 1.00 50.56 81 GLN A O 1
ATOM 672 N N . GLU A 1 82 ? 13.600 2.656 -37.619 1.00 53.25 82 GLU A N 1
ATOM 673 C CA . GLU A 1 82 ? 12.670 3.270 -36.639 1.00 53.25 82 GLU A CA 1
ATOM 674 C C . GLU A 1 82 ? 12.341 2.377 -35.416 1.00 53.25 82 GLU A C 1
ATOM 676 O O . GLU A 1 82 ? 11.424 2.679 -34.655 1.00 53.25 82 GLU A O 1
ATOM 681 N N . GLU A 1 83 ? 13.076 1.281 -35.187 1.00 56.72 83 GLU A N 1
ATOM 682 C CA . GLU A 1 83 ? 12.817 0.377 -34.067 1.00 56.72 83 GLU A CA 1
ATOM 683 C C . GLU A 1 83 ? 13.189 1.054 -32.745 1.00 56.72 83 GLU A C 1
ATOM 685 O O . GLU A 1 83 ? 14.355 1.367 -32.465 1.00 56.72 83 GLU A O 1
ATOM 690 N N . GLN A 1 84 ? 12.161 1.280 -31.934 1.00 63.88 84 GLN A N 1
ATOM 691 C CA . GLN A 1 84 ? 12.230 1.902 -30.624 1.00 63.88 84 GLN A CA 1
ATOM 692 C C . GLN A 1 84 ? 11.929 0.869 -29.535 1.00 63.88 84 GLN A C 1
ATOM 694 O O . GLN A 1 84 ? 10.885 0.212 -29.567 1.00 63.88 84 GLN A O 1
ATOM 699 N N . PHE A 1 85 ? 12.836 0.750 -28.563 1.00 72.88 85 PHE A N 1
ATOM 700 C CA . PHE A 1 85 ? 12.721 -0.163 -27.427 1.00 72.88 85 PHE A CA 1
ATOM 701 C C . PHE A 1 85 ? 12.282 0.580 -26.163 1.00 72.88 85 PHE A C 1
ATOM 703 O O . PHE A 1 85 ? 12.831 1.643 -25.864 1.00 72.88 85 PHE A O 1
ATOM 710 N N . PRO A 1 86 ? 11.332 0.035 -25.390 1.00 80.25 86 PRO A N 1
ATOM 711 C CA . PRO A 1 86 ? 10.887 0.670 -24.163 1.00 80.25 86 PRO A CA 1
ATOM 712 C C . PRO A 1 86 ? 11.941 0.552 -23.059 1.00 80.25 86 PRO A C 1
ATOM 714 O O . PRO A 1 86 ? 12.416 -0.532 -22.725 1.00 80.25 86 PRO A O 1
ATOM 717 N N . PHE A 1 87 ? 12.255 1.682 -22.437 1.00 82.75 87 PHE A N 1
ATOM 718 C CA . PHE A 1 87 ? 12.870 1.726 -21.122 1.00 82.75 87 PHE A CA 1
ATOM 719 C C . PHE A 1 87 ? 11.771 1.549 -20.072 1.00 82.75 87 PHE A C 1
ATOM 721 O O . PHE A 1 87 ? 10.975 2.463 -19.824 1.00 82.75 87 PHE A O 1
ATOM 728 N N . LEU A 1 88 ? 11.703 0.345 -19.507 1.00 87.62 88 LEU A N 1
ATOM 729 C CA . LEU A 1 88 ? 10.642 -0.066 -18.597 1.00 87.62 88 LEU A CA 1
ATOM 730 C C . LEU A 1 88 ? 10.975 0.266 -17.144 1.00 87.62 88 LEU A C 1
ATOM 732 O O . LEU A 1 88 ? 12.098 0.093 -16.673 1.00 87.62 88 LEU A O 1
ATOM 736 N N . GLN A 1 89 ? 9.950 0.683 -16.414 1.00 91.44 89 GLN A N 1
ATOM 737 C CA . GLN A 1 89 ? 9.936 0.750 -14.956 1.00 91.44 89 GLN A CA 1
ATOM 738 C C . GLN A 1 89 ? 8.716 -0.020 -14.455 1.00 91.44 89 GLN A C 1
ATOM 740 O O . GLN A 1 89 ? 7.745 -0.170 -15.191 1.00 91.44 89 GLN A O 1
ATOM 745 N N . GLN A 1 90 ? 8.736 -0.522 -13.222 1.00 91.31 90 GLN A N 1
ATOM 746 C CA . GLN A 1 90 ? 7.521 -1.103 -12.642 1.00 91.31 90 GLN A CA 1
ATOM 747 C C . GLN A 1 90 ? 6.449 -0.008 -12.526 1.00 91.31 90 GLN A C 1
ATOM 749 O O . GLN A 1 90 ? 6.746 1.103 -12.083 1.00 91.31 90 GLN A O 1
ATOM 754 N N . ASP A 1 91 ? 5.222 -0.303 -12.960 1.00 92.69 91 ASP A N 1
ATOM 755 C CA . ASP A 1 91 ? 4.114 0.644 -12.854 1.00 92.69 91 ASP A CA 1
ATOM 756 C C . ASP A 1 91 ? 3.842 0.940 -11.382 1.00 92.69 91 ASP A C 1
ATOM 758 O O . ASP A 1 91 ? 3.638 0.036 -10.568 1.00 92.69 91 ASP A O 1
ATOM 762 N N . ARG A 1 92 ? 3.885 2.227 -11.037 1.00 90.69 92 ARG A N 1
ATOM 763 C CA . ARG A 1 92 ? 3.883 2.651 -9.643 1.00 90.69 92 ARG A CA 1
ATOM 764 C C . ARG A 1 92 ? 2.545 2.391 -8.965 1.00 90.69 92 ARG A C 1
ATOM 766 O O . ARG A 1 92 ? 2.542 1.921 -7.835 1.00 90.69 92 ARG A O 1
ATOM 773 N N . GLU A 1 93 ? 1.425 2.678 -9.623 1.00 90.38 93 GLU A N 1
ATOM 774 C CA . GLU A 1 93 ? 0.109 2.434 -9.025 1.00 90.38 93 GLU A CA 1
ATOM 775 C C . GLU A 1 93 ? -0.104 0.939 -8.768 1.00 90.38 93 GLU A C 1
ATOM 777 O O . GLU A 1 93 ? -0.542 0.544 -7.685 1.00 90.38 93 GLU A O 1
ATOM 782 N N . TRP A 1 94 ? 0.246 0.100 -9.743 1.00 91.25 94 TRP A N 1
ATOM 783 C CA . TRP A 1 94 ? 0.196 -1.347 -9.593 1.00 91.25 94 TRP A CA 1
ATOM 784 C C . TRP A 1 94 ? 1.091 -1.824 -8.447 1.00 91.25 94 TRP A C 1
ATOM 786 O O . TRP A 1 94 ? 0.619 -2.561 -7.582 1.00 91.25 94 TRP A O 1
ATOM 796 N N . LEU A 1 95 ? 2.342 -1.356 -8.395 1.00 89.56 95 LEU A N 1
ATOM 797 C CA . LEU A 1 95 ? 3.311 -1.722 -7.364 1.00 89.56 95 LEU A CA 1
ATOM 798 C C . LEU A 1 95 ? 2.819 -1.346 -5.963 1.00 89.56 95 LEU A C 1
ATOM 800 O O . LEU A 1 95 ? 2.862 -2.176 -5.057 1.00 89.56 95 LEU A O 1
ATOM 804 N N . LEU A 1 96 ? 2.310 -0.124 -5.777 1.00 88.88 96 LEU A N 1
ATOM 805 C CA . LEU A 1 96 ? 1.812 0.322 -4.475 1.00 88.88 96 LEU A CA 1
ATOM 806 C C . LEU A 1 96 ? 0.682 -0.578 -3.964 1.00 88.88 96 LEU A C 1
ATOM 808 O O . LEU A 1 96 ? 0.658 -0.910 -2.784 1.00 88.88 96 LEU A O 1
ATOM 812 N N . ARG A 1 97 ? -0.217 -1.028 -4.846 1.00 85.94 97 ARG A N 1
ATOM 813 C CA . ARG A 1 97 ? -1.307 -1.953 -4.486 1.00 85.94 97 ARG A CA 1
ATOM 814 C C . ARG A 1 97 ? -0.828 -3.368 -4.163 1.00 85.94 97 ARG A C 1
ATOM 816 O O . ARG A 1 97 ? -1.572 -4.107 -3.527 1.00 85.94 97 ARG A O 1
ATOM 823 N N . GLN A 1 98 ? 0.364 -3.761 -4.613 1.00 82.19 98 GLN A N 1
ATOM 824 C CA . GLN A 1 98 ? 0.973 -5.027 -4.201 1.00 82.19 98 GLN A CA 1
ATOM 825 C C . GLN A 1 98 ? 1.602 -4.915 -2.812 1.00 82.19 98 GLN A C 1
ATOM 827 O O . GLN A 1 98 ? 1.550 -5.869 -2.050 1.00 82.19 98 GLN A O 1
ATOM 832 N N . VAL A 1 99 ? 2.210 -3.774 -2.487 1.00 83.88 99 VAL A N 1
ATOM 833 C CA . VAL A 1 99 ? 3.020 -3.621 -1.269 1.00 83.88 99 VAL A CA 1
ATOM 834 C C . VAL A 1 99 ? 2.190 -3.162 -0.070 1.00 83.88 99 VAL A C 1
ATOM 836 O O . VAL A 1 99 ? 2.406 -3.627 1.049 1.00 83.88 99 VAL A O 1
ATOM 839 N N . TYR A 1 100 ? 1.243 -2.250 -0.291 1.00 83.81 100 TYR A N 1
ATOM 840 C CA . TYR A 1 100 ? 0.576 -1.533 0.787 1.00 83.81 100 TYR A CA 1
ATOM 841 C C . TYR A 1 100 ? -0.868 -1.967 0.980 1.00 83.81 100 TYR A C 1
ATOM 843 O O . TYR A 1 100 ? -1.630 -2.147 0.030 1.00 83.81 100 TYR A O 1
ATOM 851 N N . VAL A 1 101 ? -1.261 -2.042 2.247 1.00 82.44 101 VAL A N 1
ATOM 852 C CA . VAL A 1 101 ? -2.634 -2.291 2.670 1.00 82.44 101 VAL A CA 1
ATOM 853 C C . VAL A 1 101 ? -3.111 -1.091 3.488 1.00 82.44 101 VAL A C 1
ATOM 855 O O . VAL A 1 101 ? -2.460 -0.716 4.466 1.00 82.44 101 VAL A O 1
ATOM 858 N N . PRO A 1 102 ? -4.236 -0.453 3.122 1.00 81.94 102 PRO A N 1
ATOM 859 C CA . PRO A 1 102 ? -4.830 0.583 3.955 1.00 81.94 102 PRO A CA 1
ATOM 860 C C . PRO A 1 102 ? -5.092 0.105 5.393 1.00 81.94 102 PRO A C 1
ATOM 862 O O . PRO A 1 102 ? -5.534 -1.015 5.639 1.00 81.94 102 PRO A O 1
ATOM 865 N N . GLY A 1 103 ? -4.802 0.968 6.361 1.00 75.50 103 GLY A N 1
ATOM 866 C CA . GLY A 1 103 ? -4.898 0.698 7.790 1.00 75.50 103 GLY A CA 1
ATOM 867 C C . GLY A 1 103 ? -3.708 -0.047 8.395 1.00 75.50 103 GLY A C 1
ATOM 868 O O . GLY A 1 103 ? -3.758 -0.335 9.593 1.00 75.50 103 GLY A O 1
ATOM 869 N N . PHE A 1 104 ? -2.666 -0.356 7.617 1.00 79.94 104 PHE A N 1
ATOM 870 C CA . PHE A 1 104 ? -1.425 -0.955 8.118 1.00 79.94 104 PHE A CA 1
ATOM 871 C C . PHE A 1 104 ? -0.345 0.091 8.355 1.00 79.94 104 PHE A C 1
ATOM 873 O O . PHE A 1 104 ? -0.319 1.137 7.703 1.00 79.94 104 PHE A O 1
ATOM 880 N N . THR A 1 105 ? 0.530 -0.218 9.303 1.00 81.81 105 THR A N 1
ATOM 881 C CA . THR A 1 105 ? 1.668 0.596 9.705 1.00 81.81 105 THR A CA 1
ATOM 882 C C . THR A 1 105 ? 2.923 0.067 9.030 1.00 81.81 105 THR A C 1
ATOM 884 O O . THR A 1 105 ? 3.203 -1.126 9.080 1.00 81.81 105 THR A O 1
ATOM 887 N N . TYR A 1 106 ? 3.692 0.967 8.431 1.00 85.62 106 TYR A N 1
ATOM 888 C CA . TYR A 1 106 ? 4.960 0.660 7.779 1.00 85.62 106 TYR A CA 1
ATOM 889 C C . TYR A 1 106 ? 6.037 1.603 8.300 1.00 85.62 106 TYR A C 1
ATOM 891 O O . TYR A 1 106 ? 5.742 2.727 8.725 1.00 85.62 106 TYR A O 1
ATOM 899 N N . LYS A 1 107 ? 7.291 1.147 8.264 1.00 89.62 107 LYS A N 1
ATOM 900 C CA . LYS A 1 107 ? 8.432 1.934 8.722 1.00 89.62 107 LYS A CA 1
ATOM 901 C C . LYS A 1 107 ? 9.120 2.611 7.546 1.00 89.62 107 LYS A C 1
ATOM 903 O O . LYS A 1 107 ? 9.562 1.965 6.597 1.00 89.62 107 LYS A O 1
ATOM 908 N N . PHE A 1 108 ? 9.260 3.924 7.647 1.00 92.62 108 PHE A N 1
ATOM 909 C CA . PHE A 1 108 ? 9.860 4.751 6.615 1.00 92.62 108 PHE A CA 1
ATOM 910 C C . PHE A 1 108 ? 11.093 5.471 7.143 1.00 92.62 108 PHE A C 1
ATOM 912 O O . PHE A 1 108 ? 11.176 5.791 8.327 1.00 92.62 108 PHE A O 1
ATOM 919 N N . SER A 1 109 ? 12.026 5.762 6.240 1.00 96.56 109 SER A N 1
ATOM 920 C CA . SER A 1 109 ? 13.144 6.677 6.471 1.00 96.56 109 SER A CA 1
ATOM 921 C C . SER A 1 109 ? 13.056 7.889 5.553 1.00 96.56 109 SER A C 1
ATOM 923 O O . SER A 1 109 ? 12.670 7.761 4.392 1.00 96.56 109 SER A O 1
ATOM 925 N N . VAL A 1 110 ? 13.427 9.068 6.042 1.00 97.00 110 VAL A N 1
ATOM 926 C CA . VAL A 1 110 ? 13.535 10.271 5.209 1.00 97.00 110 VAL A CA 1
ATOM 927 C C . VAL A 1 110 ? 14.829 10.206 4.406 1.00 97.00 110 VAL A C 1
ATOM 929 O O . VAL A 1 110 ? 15.918 10.232 4.975 1.00 97.00 110 VAL A O 1
ATOM 932 N N . ILE A 1 111 ? 14.724 10.173 3.080 1.00 97.06 111 ILE A N 1
ATOM 933 C CA . ILE A 1 111 ? 15.885 10.104 2.176 1.00 97.06 111 ILE A CA 1
ATOM 934 C C . ILE A 1 111 ? 16.122 11.399 1.397 1.00 97.06 111 ILE A C 1
ATOM 936 O O . ILE A 1 111 ? 17.158 11.560 0.757 1.00 97.06 111 ILE A O 1
ATOM 940 N N . GLY A 1 112 ? 15.182 12.341 1.446 1.00 95.75 112 GLY A N 1
ATOM 941 C CA . GLY A 1 112 ? 15.330 13.613 0.757 1.00 95.75 112 GLY A CA 1
ATOM 942 C C . GLY A 1 112 ? 14.233 14.609 1.089 1.00 95.75 112 GLY A C 1
ATOM 943 O O . GLY A 1 112 ? 13.261 14.296 1.777 1.00 95.75 112 GLY A O 1
ATOM 944 N N . ARG A 1 113 ? 14.403 15.824 0.573 1.00 94.00 113 ARG A N 1
ATOM 945 C CA . ARG A 1 113 ? 13.438 16.915 0.683 1.00 94.00 113 ARG A CA 1
ATOM 946 C C . ARG A 1 113 ? 13.440 17.719 -0.612 1.00 94.00 113 ARG A C 1
ATOM 948 O O . ARG A 1 113 ? 14.511 18.046 -1.120 1.00 94.00 113 ARG A O 1
ATOM 955 N N . ASP A 1 114 ? 12.261 18.005 -1.150 1.00 90.12 114 ASP A N 1
ATOM 956 C CA . ASP A 1 114 ? 12.109 18.807 -2.361 1.00 90.12 114 ASP A CA 1
ATOM 957 C C . ASP A 1 114 ? 12.131 20.319 -2.062 1.00 90.12 114 ASP A C 1
ATOM 959 O O . ASP A 1 114 ? 12.089 20.760 -0.910 1.00 90.12 114 ASP A O 1
ATOM 963 N N . PHE A 1 115 ? 12.207 21.137 -3.117 1.00 87.62 115 PHE A N 1
ATOM 964 C CA . PHE A 1 115 ? 12.216 22.601 -3.002 1.00 87.62 115 PHE A CA 1
ATOM 965 C C . PHE A 1 115 ? 10.916 23.180 -2.424 1.00 87.62 115 PHE A C 1
ATOM 967 O O . PHE A 1 115 ? 10.932 24.290 -1.897 1.00 87.62 115 PHE A O 1
ATOM 974 N N . ALA A 1 116 ? 9.802 22.444 -2.510 1.00 88.81 116 ALA A N 1
ATOM 975 C CA . ALA A 1 116 ? 8.532 22.814 -1.887 1.00 88.81 116 ALA A CA 1
ATOM 976 C C . ALA A 1 116 ? 8.492 22.441 -0.392 1.00 88.81 116 ALA A C 1
ATOM 978 O O . ALA A 1 116 ? 7.506 22.712 0.291 1.00 88.81 116 ALA A O 1
ATOM 979 N N . GLY A 1 117 ? 9.567 21.845 0.127 1.00 88.62 117 GLY A N 1
ATOM 980 C CA . GLY A 1 117 ? 9.714 21.463 1.518 1.00 88.62 117 GLY A CA 1
ATOM 981 C C . GLY A 1 117 ? 9.093 20.114 1.866 1.00 88.62 117 GLY A C 1
ATOM 982 O O . GLY A 1 117 ? 9.138 19.769 3.049 1.00 88.62 117 GLY A O 1
ATOM 983 N N . LYS A 1 118 ? 8.569 19.359 0.890 1.00 93.56 118 LYS A N 1
ATOM 984 C CA . LYS A 1 118 ? 8.003 18.020 1.095 1.00 93.56 118 LYS A CA 1
ATOM 985 C C . LYS A 1 118 ? 9.103 16.967 1.129 1.00 93.56 118 LYS A C 1
ATOM 987 O O . LYS A 1 118 ? 10.148 17.125 0.500 1.00 93.56 118 LYS A O 1
ATOM 992 N N . TYR A 1 119 ? 8.873 15.882 1.854 1.00 94.94 119 TYR A N 1
ATOM 993 C CA . TYR A 1 119 ? 9.870 14.839 2.066 1.00 94.94 119 TYR A CA 1
ATOM 994 C C . TYR A 1 119 ? 9.733 13.701 1.054 1.00 94.94 119 TYR A C 1
ATOM 996 O O . TYR A 1 119 ? 8.630 13.350 0.624 1.00 94.94 119 TYR A O 1
ATOM 1004 N N . THR A 1 120 ? 10.873 13.107 0.711 1.00 96.00 120 THR A N 1
ATOM 1005 C CA . THR A 1 120 ? 10.936 11.793 0.074 1.00 96.00 120 THR A CA 1
ATOM 1006 C C . THR A 1 120 ? 11.214 10.765 1.156 1.00 96.00 120 THR A C 1
ATOM 1008 O O . THR A 1 120 ? 12.227 10.855 1.855 1.00 96.00 120 THR A O 1
ATOM 1011 N N . LEU A 1 121 ? 10.318 9.796 1.290 1.00 96.00 121 LEU A N 1
ATOM 1012 C CA . LEU A 1 121 ? 10.436 8.691 2.225 1.00 96.00 121 LEU A CA 1
ATOM 1013 C C . LEU A 1 121 ? 10.847 7.421 1.486 1.00 96.00 121 LEU A C 1
ATOM 1015 O O . LEU A 1 121 ? 10.431 7.211 0.354 1.00 96.00 121 LEU A O 1
ATOM 1019 N N . LYS A 1 122 ? 11.604 6.546 2.132 1.00 94.81 122 LYS A N 1
ATOM 1020 C CA . LYS A 1 122 ? 11.871 5.191 1.660 1.00 94.81 122 LYS A CA 1
ATOM 1021 C C . LYS A 1 122 ? 11.335 4.200 2.667 1.00 94.81 122 LYS A C 1
ATOM 1023 O O . LYS A 1 122 ? 11.693 4.272 3.842 1.00 94.81 122 LYS A O 1
ATOM 1028 N N . ASP A 1 123 ? 10.486 3.300 2.199 1.00 92.06 123 ASP A N 1
ATOM 1029 C CA . ASP A 1 123 ? 10.056 2.146 2.977 1.00 92.06 123 ASP A CA 1
ATOM 1030 C C . ASP A 1 123 ? 11.266 1.244 3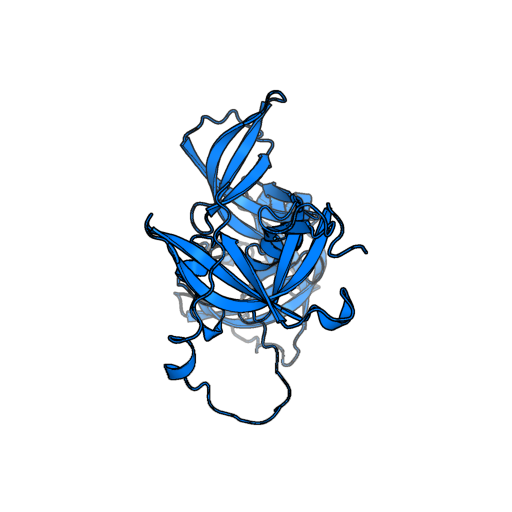.238 1.00 92.06 123 ASP A C 1
ATOM 1032 O O . ASP A 1 123 ? 11.979 0.862 2.305 1.00 92.06 123 ASP A O 1
ATOM 1036 N N . LEU A 1 124 ? 11.524 0.956 4.511 1.00 86.06 124 LEU A N 1
ATOM 1037 C CA . LEU A 1 124 ? 12.705 0.203 4.921 1.00 86.06 124 LEU A CA 1
ATOM 1038 C C . LEU A 1 124 ? 12.614 -1.289 4.587 1.00 86.06 124 LEU A C 1
ATOM 1040 O O . LEU A 1 124 ? 13.656 -1.909 4.380 1.00 86.06 124 LEU A O 1
ATOM 1044 N N . ASP A 1 125 ? 11.406 -1.840 4.486 1.00 82.81 125 ASP A N 1
ATOM 1045 C CA . ASP A 1 125 ? 11.189 -3.259 4.218 1.00 82.81 125 ASP A CA 1
ATOM 1046 C C . ASP A 1 125 ? 11.058 -3.509 2.715 1.00 82.81 125 ASP A C 1
ATOM 1048 O O . ASP A 1 125 ? 11.727 -4.376 2.144 1.00 82.81 125 ASP A O 1
ATOM 1052 N N . SER A 1 126 ? 10.220 -2.719 2.037 1.00 84.25 126 SER A N 1
ATOM 1053 C CA . SER A 1 126 ? 9.993 -2.900 0.600 1.00 84.25 126 SER A CA 1
ATOM 1054 C C . SER A 1 126 ? 11.041 -2.217 -0.276 1.00 84.25 126 SER A C 1
ATOM 1056 O O . SER A 1 126 ? 11.238 -2.616 -1.424 1.00 84.25 126 SER A O 1
ATOM 1058 N N . GLY A 1 127 ? 11.723 -1.194 0.240 1.00 84.88 127 GLY A N 1
ATOM 1059 C CA . GLY A 1 127 ? 12.651 -0.365 -0.524 1.00 84.88 127 GLY A CA 1
ATOM 1060 C C . GLY A 1 127 ? 11.976 0.601 -1.501 1.00 84.88 127 GLY A C 1
ATOM 1061 O O . GLY A 1 127 ? 12.683 1.212 -2.301 1.00 84.88 127 GLY A O 1
ATOM 1062 N N . VAL A 1 128 ? 10.645 0.733 -1.466 1.00 89.50 128 VAL A N 1
ATOM 1063 C CA . VAL A 1 128 ? 9.891 1.651 -2.330 1.00 89.50 128 VAL A CA 1
ATOM 1064 C C . VAL A 1 128 ? 10.042 3.090 -1.837 1.00 89.50 128 VAL A C 1
ATOM 1066 O O . VAL A 1 128 ? 9.779 3.398 -0.673 1.00 89.50 128 VAL A O 1
ATOM 1069 N N . ASP A 1 129 ? 10.406 3.985 -2.753 1.00 93.25 129 ASP A N 1
ATOM 1070 C CA . ASP A 1 129 ? 10.457 5.422 -2.492 1.00 93.25 129 ASP A CA 1
ATOM 1071 C C . ASP A 1 129 ? 9.061 6.053 -2.616 1.00 93.25 129 ASP A C 1
ATOM 1073 O O . ASP A 1 129 ? 8.282 5.709 -3.510 1.00 93.25 129 ASP A O 1
ATOM 1077 N N . HIS A 1 130 ? 8.758 7.029 -1.766 1.00 92.94 130 HIS A N 1
ATOM 1078 C CA . HIS A 1 130 ? 7.514 7.793 -1.697 1.00 92.94 130 HIS A CA 1
ATOM 1079 C C . HIS A 1 130 ? 7.812 9.276 -1.714 1.00 92.94 130 HIS A C 1
ATOM 1081 O O . HIS A 1 130 ? 8.588 9.772 -0.906 1.00 92.94 130 HIS A O 1
ATOM 1087 N N . TYR A 1 131 ? 7.174 9.990 -2.630 1.00 91.06 131 TYR A N 1
ATOM 1088 C CA . TYR A 1 131 ? 7.443 11.401 -2.871 1.00 91.06 131 TYR A CA 1
ATOM 1089 C C . TYR A 1 131 ? 6.332 12.273 -2.295 1.00 91.06 131 TYR A C 1
ATOM 1091 O O . TYR A 1 131 ? 5.183 11.841 -2.194 1.00 91.06 131 TYR A O 1
ATOM 1099 N N . HIS A 1 132 ? 6.674 13.529 -2.007 1.00 90.50 132 HIS A N 1
ATOM 1100 C CA . HIS A 1 132 ? 5.736 14.574 -1.595 1.00 90.50 132 HIS A CA 1
ATOM 1101 C C . HIS A 1 132 ? 5.036 14.324 -0.250 1.00 90.50 132 HIS A C 1
ATOM 1103 O O . HIS A 1 132 ? 3.904 14.767 -0.063 1.00 90.50 132 HIS A O 1
ATOM 1109 N N . TYR A 1 133 ? 5.704 13.654 0.692 1.00 92.00 133 TYR A N 1
ATOM 1110 C CA . TYR A 1 133 ? 5.182 13.500 2.047 1.00 92.00 133 TYR A CA 1
ATOM 1111 C C . TYR A 1 133 ? 5.208 14.836 2.798 1.00 92.00 133 TYR A C 1
ATOM 1113 O O . TYR A 1 133 ? 6.220 15.543 2.807 1.00 92.00 133 TYR A O 1
ATOM 1121 N N . GLU A 1 134 ? 4.098 15.169 3.449 1.00 90.81 134 GLU A N 1
ATOM 1122 C CA . GLU A 1 134 ? 3.964 16.347 4.300 1.00 90.81 134 GLU A CA 1
ATOM 1123 C C . GLU A 1 134 ? 3.881 15.894 5.756 1.00 90.81 134 GLU A C 1
ATOM 1125 O O . GLU A 1 134 ? 3.007 15.113 6.120 1.00 90.81 134 GLU A O 1
ATOM 1130 N N . SER A 1 135 ? 4.810 16.386 6.571 1.00 88.50 135 SER A N 1
ATOM 1131 C CA . SER A 1 135 ? 4.879 16.103 8.005 1.00 88.50 135 SER A CA 1
ATOM 1132 C C . SER A 1 135 ? 4.379 17.308 8.791 1.00 88.50 135 SER A C 1
ATOM 1134 O O . SER A 1 135 ? 4.696 18.447 8.429 1.00 88.50 135 SER A O 1
ATOM 1136 N N . ALA A 1 136 ? 3.649 17.078 9.884 1.00 86.31 136 ALA A N 1
ATOM 1137 C CA . ALA A 1 136 ? 3.241 18.159 10.784 1.00 86.31 136 ALA A CA 1
ATOM 1138 C C . ALA A 1 136 ? 4.439 18.721 11.566 1.00 86.31 136 ALA A C 1
ATOM 1140 O O . ALA A 1 136 ? 4.453 19.891 11.957 1.00 86.31 136 ALA A O 1
ATOM 1141 N N . THR A 1 137 ? 5.460 17.887 11.769 1.00 88.44 137 THR A N 1
ATOM 1142 C CA . THR A 1 137 ? 6.697 18.244 12.460 1.00 88.44 137 THR A CA 1
ATOM 1143 C C . THR A 1 137 ? 7.891 18.249 11.498 1.00 88.44 137 THR A C 1
ATOM 1145 O O . THR A 1 137 ? 7.919 17.478 10.536 1.00 88.44 137 THR A O 1
ATOM 1148 N N . PRO A 1 138 ? 8.891 19.129 11.694 1.00 91.25 138 PRO A N 1
ATOM 1149 C CA . PRO A 1 138 ? 10.110 19.099 10.891 1.00 91.25 138 PRO A CA 1
ATOM 1150 C C . PRO A 1 138 ? 10.853 17.766 11.044 1.00 91.25 138 PRO A C 1
ATOM 1152 O O . PRO A 1 138 ? 11.066 17.314 12.165 1.00 91.25 138 PRO A O 1
ATOM 1155 N N . LEU A 1 139 ? 11.285 17.188 9.922 1.00 93.50 139 LEU A N 1
ATOM 1156 C CA . LEU A 1 139 ? 12.061 15.949 9.871 1.00 93.50 139 LEU A CA 1
ATOM 1157 C C . LEU A 1 139 ? 13.433 16.206 9.239 1.00 93.50 139 LEU A C 1
ATOM 1159 O O . LEU A 1 139 ? 13.581 17.084 8.381 1.00 93.50 139 LEU A O 1
ATOM 1163 N N . ASN A 1 140 ? 14.425 15.412 9.626 1.00 94.38 140 ASN A N 1
ATOM 1164 C CA . ASN A 1 140 ? 15.769 15.414 9.062 1.00 94.38 140 ASN A CA 1
ATOM 1165 C C . ASN A 1 140 ? 15.986 14.202 8.153 1.00 94.38 140 ASN A C 1
ATOM 1167 O O . ASN A 1 140 ? 15.367 13.154 8.317 1.00 94.38 140 ASN A O 1
ATOM 1171 N N . ILE A 1 141 ? 16.911 14.329 7.200 1.00 95.31 141 ILE A N 1
ATOM 1172 C CA . ILE A 1 141 ? 17.355 13.188 6.389 1.00 95.31 141 ILE A CA 1
ATOM 1173 C C . ILE A 1 141 ? 17.997 12.148 7.316 1.00 95.31 141 ILE A C 1
ATOM 1175 O O . ILE A 1 141 ? 18.864 12.488 8.119 1.00 95.31 141 ILE A O 1
ATOM 1179 N N . GLY A 1 142 ? 17.581 10.891 7.181 1.00 93.69 142 GLY A N 1
ATOM 1180 C CA . GLY A 1 142 ? 17.977 9.777 8.043 1.00 93.69 142 GLY A CA 1
ATOM 1181 C C . GLY A 1 142 ? 16.987 9.476 9.171 1.00 93.69 142 GLY A C 1
ATOM 1182 O O . GLY A 1 142 ? 17.022 8.364 9.705 1.00 93.69 142 GLY A O 1
ATOM 1183 N N . ASP A 1 143 ? 16.069 10.395 9.496 1.00 95.44 143 ASP A N 1
ATOM 1184 C CA . ASP A 1 143 ? 15.028 10.129 10.492 1.00 95.44 143 ASP A CA 1
ATOM 1185 C C . ASP A 1 143 ? 14.162 8.954 10.033 1.00 95.44 143 ASP A C 1
ATOM 1187 O O . ASP A 1 143 ? 13.818 8.838 8.855 1.00 95.44 143 ASP A O 1
ATOM 1191 N N . SER A 1 144 ? 13.822 8.066 10.968 1.00 94.50 144 SER A N 1
ATOM 1192 C CA . SER A 1 144 ? 12.984 6.898 10.705 1.00 94.50 144 SER A CA 1
ATOM 1193 C C . SER A 1 144 ? 11.809 6.853 11.665 1.00 94.50 144 SER A C 1
ATOM 1195 O O . SER A 1 144 ? 11.986 7.008 12.872 1.00 94.50 144 SER A O 1
ATOM 1197 N N . PHE A 1 145 ? 10.618 6.615 11.132 1.00 91.31 145 PHE A N 1
ATOM 1198 C CA . PHE A 1 145 ? 9.372 6.637 11.886 1.00 91.31 145 PHE A CA 1
ATOM 1199 C C . PHE A 1 145 ? 8.337 5.719 11.241 1.00 91.31 145 PHE A C 1
ATOM 1201 O O . PHE A 1 145 ? 8.511 5.220 10.127 1.00 91.31 145 PHE A O 1
ATOM 1208 N N . GLU A 1 146 ? 7.272 5.458 11.983 1.00 89.00 146 GLU A N 1
ATOM 1209 C CA . GLU A 1 146 ? 6.161 4.639 11.527 1.00 89.00 146 GLU A CA 1
ATOM 1210 C C . GLU A 1 146 ? 5.037 5.510 10.984 1.00 89.00 146 GLU A C 1
ATOM 1212 O O . GLU A 1 146 ? 4.751 6.581 11.514 1.00 89.00 146 GLU A O 1
ATOM 1217 N N . CYS A 1 147 ? 4.396 5.043 9.919 1.00 88.31 147 CYS A N 1
ATOM 1218 C CA . CYS A 1 147 ? 3.211 5.677 9.362 1.00 88.31 147 CYS A CA 1
ATOM 1219 C C . CYS A 1 147 ? 2.154 4.643 9.026 1.00 88.31 147 CYS A C 1
ATOM 1221 O O . CYS A 1 147 ? 2.455 3.575 8.494 1.00 88.31 147 CYS A O 1
ATOM 1223 N N . VAL A 1 148 ? 0.901 5.012 9.259 1.00 87.38 148 VAL A N 1
ATOM 1224 C CA . VAL A 1 148 ? -0.261 4.257 8.806 1.00 87.38 148 VAL A CA 1
ATOM 1225 C C . VAL A 1 148 ? -0.606 4.669 7.382 1.00 87.38 148 VAL A C 1
ATOM 1227 O O . VAL A 1 148 ? -0.807 5.851 7.100 1.00 87.38 148 VAL A O 1
ATOM 1230 N N . VAL A 1 149 ? -0.741 3.696 6.484 1.00 87.06 149 VAL A N 1
ATOM 1231 C CA . VAL A 1 149 ? -1.273 3.925 5.137 1.00 87.06 149 VAL A CA 1
ATOM 1232 C C . VAL A 1 149 ? -2.774 4.151 5.245 1.00 87.06 149 VAL A C 1
ATOM 1234 O O . VAL A 1 149 ? -3.529 3.231 5.523 1.00 87.06 149 VAL A O 1
ATOM 1237 N N . GLN A 1 150 ? -3.246 5.372 5.019 1.00 86.19 150 GLN A N 1
ATOM 1238 C CA . GLN A 1 150 ? -4.677 5.684 5.038 1.00 86.19 150 GLN A CA 1
ATOM 1239 C C . GLN A 1 150 ? -5.379 5.232 3.753 1.00 86.19 150 GLN A C 1
ATOM 1241 O O . GLN A 1 150 ? -6.518 4.772 3.786 1.00 86.19 150 GLN A O 1
ATOM 1246 N N . SER A 1 151 ? -4.725 5.432 2.605 1.00 85.88 151 SER A N 1
ATOM 1247 C CA . SER A 1 151 ? -5.249 5.079 1.282 1.00 85.88 151 SER A CA 1
ATOM 1248 C C . SER A 1 151 ? -4.145 5.084 0.224 1.00 85.88 151 SER A C 1
ATOM 1250 O O . SER A 1 151 ? -3.089 5.689 0.416 1.00 85.88 151 SER A O 1
ATOM 1252 N N . ILE A 1 152 ? -4.420 4.428 -0.904 1.00 88.06 152 ILE A N 1
ATOM 1253 C CA . ILE A 1 152 ? -3.571 4.421 -2.098 1.00 88.06 152 ILE A CA 1
ATOM 1254 C C . ILE A 1 152 ? -4.294 5.231 -3.179 1.00 88.06 152 ILE A C 1
ATOM 1256 O O . ILE A 1 152 ? -5.350 4.819 -3.661 1.00 88.06 152 ILE A O 1
ATOM 1260 N N . ASN A 1 153 ? -3.733 6.384 -3.543 1.00 88.00 153 ASN A N 1
ATOM 1261 C CA . ASN A 1 153 ? -4.316 7.353 -4.471 1.00 88.00 153 ASN A CA 1
ATOM 1262 C C . ASN A 1 153 ? -3.497 7.388 -5.764 1.00 88.00 153 ASN A C 1
ATOM 1264 O O . ASN A 1 153 ? -2.598 8.217 -5.934 1.00 88.00 153 ASN A O 1
ATOM 1268 N N . GLY A 1 154 ? -3.791 6.453 -6.669 1.00 88.75 154 GLY A N 1
ATOM 1269 C CA . GLY A 1 154 ? -3.021 6.268 -7.897 1.00 88.75 154 GLY A CA 1
ATOM 1270 C C . GLY A 1 154 ? -1.560 5.952 -7.576 1.00 88.75 154 GLY A C 1
ATOM 1271 O O . GLY A 1 154 ? -1.248 4.916 -6.997 1.00 88.75 154 GLY A O 1
ATOM 1272 N N . MET A 1 155 ? -0.665 6.882 -7.907 1.00 89.50 155 MET A N 1
ATOM 1273 C CA . MET A 1 155 ? 0.784 6.752 -7.712 1.00 89.50 155 MET A CA 1
ATOM 1274 C C . MET A 1 155 ? 1.290 7.216 -6.333 1.00 89.50 155 MET A C 1
ATOM 1276 O O . MET A 1 155 ? 2.503 7.226 -6.105 1.00 89.50 155 MET A O 1
ATOM 1280 N N . TYR A 1 156 ? 0.402 7.607 -5.415 1.00 91.69 156 TYR A N 1
ATOM 1281 C CA . TYR A 1 156 ? 0.773 8.167 -4.112 1.00 91.69 156 TYR A CA 1
ATOM 1282 C C . TYR A 1 156 ? 0.109 7.429 -2.950 1.00 91.69 156 TYR A C 1
ATOM 1284 O O . TYR A 1 156 ? -1.011 6.931 -3.069 1.00 91.69 156 TYR A O 1
ATOM 1292 N N . LEU A 1 157 ? 0.787 7.411 -1.803 1.00 90.00 157 LEU A N 1
ATOM 1293 C CA . LEU A 1 157 ? 0.203 6.989 -0.533 1.00 90.00 157 LEU A CA 1
ATOM 1294 C C . LEU A 1 157 ? -0.273 8.211 0.247 1.00 90.00 157 LEU A C 1
ATOM 1296 O O . LEU A 1 157 ? 0.441 9.206 0.347 1.00 90.00 157 LEU A O 1
ATOM 1300 N N . ALA A 1 158 ? -1.459 8.113 0.840 1.00 89.88 158 ALA A N 1
ATOM 1301 C CA . ALA A 1 158 ? -1.839 8.992 1.936 1.00 89.88 158 ALA A CA 1
ATOM 1302 C C . ALA A 1 158 ? -1.380 8.339 3.241 1.00 89.88 158 ALA A C 1
ATOM 1304 O O . ALA A 1 158 ? -1.822 7.234 3.560 1.00 89.88 158 ALA A O 1
ATOM 1305 N N . LEU A 1 159 ? -0.481 9.002 3.963 1.00 90.69 159 LEU A N 1
ATOM 1306 C CA . LEU A 1 159 ? 0.137 8.499 5.188 1.00 90.69 159 LEU A CA 1
ATOM 1307 C C . LEU A 1 159 ? -0.329 9.318 6.396 1.00 90.69 159 LEU A C 1
ATOM 1309 O O . LEU A 1 159 ? -0.595 10.512 6.271 1.00 90.69 159 LEU A O 1
ATOM 1313 N N . ALA A 1 160 ? -0.414 8.675 7.557 1.00 88.56 160 ALA A N 1
ATOM 1314 C CA . ALA A 1 160 ? -0.665 9.319 8.842 1.00 88.56 160 ALA A CA 1
ATOM 1315 C C . ALA A 1 160 ? 0.381 8.895 9.866 1.00 88.56 160 ALA A C 1
ATOM 1317 O O . ALA A 1 160 ? 0.723 7.716 9.932 1.00 88.56 160 ALA A O 1
ATOM 1318 N N . GLU A 1 161 ? 0.819 9.826 10.709 1.00 85.62 161 GLU A N 1
ATOM 1319 C CA . GLU A 1 161 ? 1.812 9.560 11.758 1.00 85.62 161 GLU A CA 1
ATOM 1320 C C . GLU A 1 161 ? 1.274 8.602 12.834 1.00 85.62 161 GLU A C 1
ATOM 1322 O O . GLU A 1 161 ? 2.033 7.875 13.467 1.00 85.62 161 GLU A O 1
ATOM 1327 N N . ASN A 1 162 ? -0.048 8.563 13.035 1.00 82.38 162 ASN A N 1
ATOM 1328 C CA . ASN A 1 162 ? -0.682 7.631 13.960 1.00 82.38 162 ASN A CA 1
ATOM 1329 C C . ASN A 1 162 ? -2.020 7.086 13.436 1.00 82.38 162 ASN A C 1
ATOM 1331 O O . ASN A 1 162 ? -2.668 7.628 12.533 1.00 82.38 162 ASN A O 1
ATOM 1335 N N . ARG A 1 163 ? -2.454 5.977 14.039 1.00 80.44 163 ARG A N 1
ATOM 1336 C CA . ARG A 1 163 ? -3.676 5.264 13.654 1.00 80.44 163 ARG A CA 1
ATOM 1337 C C . ARG A 1 163 ? -4.948 6.042 13.979 1.00 80.44 163 ARG A C 1
ATOM 1339 O O . ARG A 1 163 ? -5.915 5.956 13.223 1.00 80.44 163 ARG A O 1
ATOM 1346 N N . PHE A 1 164 ? -4.956 6.822 15.057 1.00 83.19 164 PHE A N 1
ATOM 1347 C CA . PHE A 1 164 ? -6.107 7.648 15.418 1.00 83.19 164 PHE A CA 1
ATOM 1348 C C . PHE A 1 164 ? -6.424 8.673 14.325 1.00 83.19 164 PHE A C 1
ATOM 1350 O O . PHE A 1 164 ? -7.567 8.791 13.881 1.00 83.19 164 PHE A O 1
ATOM 1357 N N . GLU A 1 165 ? -5.403 9.357 13.817 1.00 83.81 165 GLU A N 1
ATOM 1358 C CA . GLU A 1 165 ? -5.520 10.275 12.689 1.00 83.81 165 GLU A CA 1
ATOM 1359 C C . GLU A 1 165 ? -5.953 9.568 11.410 1.00 83.81 165 GLU A C 1
ATOM 1361 O O . GLU A 1 165 ? -6.803 10.095 10.689 1.00 83.81 165 GLU A O 1
ATOM 1366 N N . ALA A 1 166 ? -5.431 8.365 11.152 1.00 85.06 166 ALA A N 1
ATOM 1367 C CA . ALA A 1 166 ? -5.854 7.542 10.024 1.00 85.06 166 ALA A CA 1
ATOM 1368 C C . ALA A 1 166 ? -7.355 7.219 10.065 1.00 85.06 166 ALA A C 1
ATOM 1370 O O . ALA A 1 166 ? -8.066 7.465 9.089 1.00 85.06 166 ALA A O 1
ATOM 1371 N N . LEU A 1 167 ? -7.862 6.744 11.206 1.00 82.88 167 LEU A N 1
ATOM 1372 C CA . LEU A 1 167 ? -9.285 6.441 11.380 1.00 82.88 167 LEU A CA 1
ATOM 1373 C C . LEU A 1 167 ? -10.156 7.702 11.328 1.00 82.88 167 LEU A C 1
ATOM 1375 O O . LEU A 1 167 ? -11.212 7.710 10.688 1.00 82.88 167 LEU A O 1
ATOM 1379 N N . ARG A 1 168 ? -9.708 8.797 11.949 1.00 83.00 168 ARG A N 1
ATOM 1380 C CA . ARG A 1 168 ? -10.418 10.081 11.901 1.00 83.00 168 ARG A CA 1
ATOM 1381 C C . ARG A 1 168 ? -10.526 10.596 10.465 1.00 83.00 168 ARG A C 1
ATOM 1383 O O . ARG A 1 168 ? -11.616 10.981 10.045 1.00 83.00 168 ARG A O 1
ATOM 1390 N N . GLY A 1 169 ? -9.430 10.565 9.704 1.00 80.69 169 GLY A N 1
ATOM 1391 C CA . GLY A 1 169 ? -9.391 10.958 8.291 1.00 80.69 169 GLY A CA 1
ATOM 1392 C C . GLY A 1 169 ? -10.235 10.052 7.389 1.00 80.69 169 GLY A C 1
ATOM 1393 O O . GLY A 1 169 ? -10.864 10.522 6.441 1.00 80.69 169 GLY A O 1
ATOM 1394 N N . ALA A 1 170 ? -10.333 8.764 7.724 1.00 81.50 170 ALA A N 1
ATOM 1395 C CA . ALA A 1 170 ? -11.197 7.806 7.039 1.00 81.50 170 ALA A CA 1
ATOM 1396 C C . ALA A 1 170 ? -12.700 7.983 7.356 1.00 81.50 170 ALA A C 1
ATOM 1398 O O . ALA A 1 170 ? -13.549 7.474 6.615 1.00 81.50 170 ALA A O 1
ATOM 1399 N N . GLY A 1 171 ? -13.044 8.751 8.398 1.00 84.62 171 GLY A N 1
ATOM 1400 C CA . GLY A 1 171 ? -14.418 9.106 8.757 1.00 84.62 171 GLY A CA 1
ATOM 1401 C C . GLY A 1 171 ? -15.109 8.126 9.711 1.00 84.62 171 GLY A C 1
ATOM 1402 O O . GLY A 1 171 ? -16.344 8.074 9.741 1.00 84.62 171 GLY A O 1
ATOM 1403 N N . PHE A 1 172 ? -14.350 7.341 10.478 1.00 84.69 172 PHE A N 1
ATOM 1404 C CA . PHE A 1 172 ? -14.899 6.511 11.555 1.00 84.69 172 PHE A CA 1
ATOM 1405 C C . PHE A 1 172 ? -15.430 7.398 12.696 1.00 84.69 172 PHE A C 1
ATOM 1407 O O . PHE A 1 172 ? -14.806 8.395 13.058 1.00 84.69 172 PHE A O 1
ATOM 1414 N N . LYS A 1 173 ? -16.614 7.071 13.233 1.00 87.12 173 LYS A N 1
ATOM 1415 C CA . LYS A 1 173 ? -17.300 7.849 14.281 1.00 87.12 173 LYS A CA 1
ATOM 1416 C C . LYS A 1 173 ? -18.065 6.928 15.225 1.00 87.12 173 LYS A C 1
ATOM 1418 O O . LYS A 1 173 ? -18.689 5.979 14.762 1.00 87.12 173 LYS A O 1
ATOM 1423 N N . VAL A 1 174 ? -18.074 7.254 16.514 1.00 85.81 174 VAL A N 1
ATOM 1424 C CA . VAL A 1 174 ? -18.881 6.549 17.521 1.00 85.81 174 VAL A CA 1
ATOM 1425 C C . VAL A 1 174 ? -20.368 6.552 17.130 1.00 85.81 174 VAL A C 1
ATOM 1427 O O . VAL A 1 174 ? -20.872 7.539 16.591 1.00 85.81 174 VAL A O 1
ATOM 1430 N N . GLY A 1 175 ? -21.047 5.428 17.357 1.00 85.12 175 GLY A N 1
ATOM 1431 C CA . GLY A 1 175 ? -22.435 5.150 16.978 1.00 85.12 175 GLY A CA 1
ATOM 1432 C C . GLY A 1 175 ? -22.630 4.764 15.508 1.00 85.12 175 GLY A C 1
ATOM 1433 O O . GLY A 1 175 ? -23.737 4.416 15.098 1.00 85.12 175 GLY A O 1
ATOM 1434 N N . ARG A 1 176 ? -21.580 4.823 14.676 1.00 88.75 176 ARG A N 1
ATOM 1435 C CA . ARG A 1 176 ? -21.676 4.419 13.270 1.00 88.75 176 ARG A CA 1
ATOM 1436 C C . ARG A 1 176 ? -21.705 2.897 13.170 1.00 88.75 176 ARG A C 1
ATOM 1438 O O . ARG A 1 176 ? -20.811 2.229 13.682 1.00 88.75 176 ARG A O 1
ATOM 1445 N N . LYS A 1 177 ? -22.697 2.378 12.448 1.00 91.50 177 LYS A N 1
ATOM 1446 C CA . LYS A 1 177 ? -22.760 0.976 12.030 1.00 91.50 177 LYS A CA 1
ATOM 1447 C C . LYS A 1 177 ? -21.996 0.786 10.728 1.00 91.50 177 LYS A C 1
ATOM 1449 O O . LYS A 1 177 ? -22.086 1.628 9.829 1.00 91.50 177 LYS A O 1
ATOM 1454 N N . LEU A 1 178 ? -21.220 -0.284 10.653 1.00 89.38 178 LEU A N 1
ATOM 1455 C CA . LEU A 1 178 ? -20.389 -0.628 9.511 1.00 89.38 178 LEU A CA 1
ATOM 1456 C C . LEU A 1 178 ? -20.459 -2.127 9.253 1.00 89.38 178 LEU A C 1
ATOM 1458 O O . LEU A 1 178 ? -20.516 -2.926 10.186 1.00 89.38 178 LEU A O 1
ATOM 1462 N N . MET A 1 179 ? -20.399 -2.479 7.973 1.00 91.44 179 MET A N 1
ATOM 1463 C CA . MET A 1 179 ? -20.190 -3.854 7.548 1.00 91.44 179 MET A CA 1
ATOM 1464 C C . MET A 1 179 ? -18.700 -4.169 7.522 1.00 91.44 179 MET A C 1
ATOM 1466 O O . MET A 1 179 ? -17.890 -3.409 6.977 1.00 91.44 179 MET A O 1
ATOM 1470 N N . PHE A 1 180 ? -18.364 -5.319 8.087 1.00 87.38 180 PHE A N 1
ATOM 1471 C CA . PHE A 1 180 ? -17.023 -5.868 8.096 1.00 87.38 180 PHE A CA 1
ATOM 1472 C C . PHE A 1 180 ? -17.026 -7.250 7.468 1.00 87.38 180 PHE A C 1
ATOM 1474 O O . PHE A 1 180 ? -17.905 -8.054 7.755 1.00 87.38 180 PHE A O 1
ATOM 1481 N N . THR A 1 181 ? -15.998 -7.541 6.682 1.00 89.12 181 THR A N 1
ATOM 1482 C CA . THR A 1 181 ? -15.732 -8.890 6.190 1.00 89.12 181 THR A CA 1
ATOM 1483 C C . THR A 1 181 ? -14.861 -9.635 7.185 1.00 89.12 181 THR A C 1
ATOM 1485 O O . THR A 1 181 ? -13.773 -9.173 7.544 1.00 89.12 181 THR A O 1
ATOM 1488 N N . ILE A 1 182 ? -15.325 -10.805 7.611 1.00 86.00 182 ILE A N 1
ATOM 1489 C CA . ILE A 1 182 ? -14.596 -11.726 8.472 1.00 86.00 182 ILE A CA 1
ATOM 1490 C C . ILE A 1 182 ? -13.530 -12.414 7.626 1.00 86.00 182 ILE A C 1
ATOM 1492 O O . ILE A 1 182 ? -13.803 -13.079 6.632 1.00 86.00 182 ILE A O 1
ATOM 1496 N N . ARG A 1 183 ? -12.267 -12.238 8.010 1.00 85.19 183 ARG A N 1
ATOM 1497 C CA . ARG A 1 183 ? -11.139 -12.888 7.336 1.00 85.19 183 ARG A CA 1
ATOM 1498 C C . ARG A 1 183 ? -10.793 -14.204 7.991 1.00 85.19 183 ARG A C 1
ATOM 1500 O O . ARG A 1 183 ? -10.526 -15.177 7.290 1.00 85.19 183 ARG A O 1
ATOM 1507 N N . LYS A 1 184 ? -10.723 -14.208 9.322 1.00 82.75 184 LYS A N 1
ATOM 1508 C CA . LYS A 1 184 ? -10.291 -15.354 10.124 1.00 82.75 184 LYS A CA 1
ATOM 1509 C C . LYS A 1 184 ? -10.819 -15.266 11.542 1.00 82.75 184 LYS A C 1
ATOM 1511 O O . LYS A 1 184 ? -10.973 -14.171 12.073 1.00 82.75 184 LYS A O 1
ATOM 1516 N N . GLN A 1 185 ? -10.939 -16.420 12.179 1.00 83.62 185 GLN A N 1
ATOM 1517 C CA . GLN A 1 185 ? -10.971 -16.536 13.629 1.00 83.62 185 GLN A CA 1
ATOM 1518 C C . GLN A 1 185 ? -9.574 -16.918 14.128 1.00 83.62 185 GLN A C 1
ATOM 1520 O O . GLN A 1 185 ? -8.901 -17.759 13.525 1.00 83.62 185 GLN A O 1
ATOM 1525 N N . LYS A 1 186 ? -9.119 -16.271 15.198 1.00 80.19 186 LYS A N 1
ATOM 1526 C CA . LYS A 1 186 ? -7.822 -16.517 15.837 1.00 80.19 186 LYS A CA 1
ATOM 1527 C C . LYS A 1 186 ? -7.973 -16.467 17.357 1.00 80.19 186 LYS A C 1
ATOM 1529 O O . LYS A 1 186 ? -9.001 -16.034 17.873 1.00 80.19 186 LYS A O 1
ATOM 1534 N N . LEU A 1 187 ? -6.937 -16.924 18.047 1.00 77.31 187 LEU A N 1
ATOM 1535 C CA . LEU A 1 187 ? -6.758 -16.730 19.480 1.00 77.31 187 LEU A CA 1
ATOM 1536 C C . LEU A 1 187 ? -5.652 -15.691 19.687 1.00 77.31 187 LEU A C 1
ATOM 1538 O O . LEU A 1 187 ? -4.704 -15.653 18.897 1.00 77.31 187 LEU A O 1
ATOM 1542 N N . ASP A 1 188 ? -5.790 -14.842 20.701 1.00 73.12 188 ASP A N 1
ATOM 1543 C CA . ASP A 1 188 ? -4.703 -13.961 21.140 1.00 73.12 188 ASP A CA 1
ATOM 1544 C C . ASP A 1 188 ? -3.701 -14.698 22.047 1.00 73.12 188 ASP A C 1
ATOM 1546 O O . ASP A 1 188 ? -3.828 -15.900 22.299 1.00 73.12 188 ASP A O 1
ATOM 1550 N N . GLU A 1 189 ? -2.691 -13.983 22.545 1.00 74.12 189 GLU A N 1
ATOM 1551 C CA . GLU A 1 189 ? -1.654 -14.547 23.415 1.00 74.12 189 GLU A CA 1
ATOM 1552 C C . GLU A 1 189 ? -2.210 -15.074 24.750 1.00 74.12 189 GLU A C 1
ATOM 1554 O O . GLU A 1 189 ? -1.582 -15.911 25.401 1.00 74.12 189 GLU A O 1
ATOM 1559 N N . GLN A 1 190 ? -3.397 -14.616 25.158 1.00 75.88 190 GLN A N 1
ATOM 1560 C CA . GLN A 1 190 ? -4.111 -15.059 26.354 1.00 75.88 190 GLN A CA 1
ATOM 1561 C C . GLN A 1 190 ? -5.194 -16.110 26.044 1.00 75.88 190 GLN A C 1
ATOM 1563 O O . GLN A 1 190 ? -6.007 -16.423 26.915 1.00 75.88 190 GLN A O 1
ATOM 1568 N N . ASN A 1 191 ? -5.195 -16.693 24.839 1.00 76.56 191 ASN A N 1
ATOM 1569 C CA . ASN A 1 191 ? -6.187 -17.655 24.345 1.00 76.56 191 ASN A CA 1
ATOM 1570 C C . ASN A 1 191 ? -7.627 -17.117 24.258 1.00 76.56 191 ASN A C 1
ATOM 1572 O O . ASN A 1 191 ? -8.581 -17.897 24.256 1.00 76.56 191 ASN A O 1
ATOM 1576 N N . ARG A 1 192 ? -7.815 -15.799 24.154 1.00 75.12 192 ARG A N 1
ATOM 1577 C CA . ARG A 1 192 ? -9.134 -15.201 23.927 1.00 75.12 192 ARG A CA 1
ATOM 1578 C C . ARG A 1 192 ? -9.472 -15.247 22.435 1.00 75.12 192 ARG A C 1
ATOM 1580 O O . ARG A 1 192 ? -8.655 -14.821 21.612 1.00 75.12 192 ARG A O 1
ATOM 1587 N N . PRO A 1 193 ? -10.662 -15.741 22.058 1.00 77.69 193 PRO A N 1
ATOM 1588 C CA . PRO A 1 193 ? -11.070 -15.797 20.665 1.00 77.69 193 PRO A CA 1
ATOM 1589 C C . PRO A 1 193 ? -11.412 -14.413 20.117 1.00 77.69 193 PRO A C 1
ATOM 1591 O O . PRO A 1 193 ? -12.135 -13.628 20.731 1.00 77.69 193 PRO A O 1
ATOM 1594 N N . PHE A 1 194 ? -10.930 -14.137 18.908 1.00 80.19 194 PHE A N 1
ATOM 1595 C CA . PHE A 1 194 ? -11.280 -12.935 18.168 1.00 80.19 194 PHE A CA 1
ATOM 1596 C C . PHE A 1 194 ? -11.486 -13.211 16.679 1.00 80.19 194 PHE A C 1
ATOM 1598 O O . PHE A 1 194 ? -10.877 -14.106 16.084 1.00 80.19 194 PHE A O 1
ATOM 1605 N N . LEU A 1 195 ? -12.314 -12.376 16.059 1.00 82.44 195 LEU A N 1
ATOM 1606 C CA . LEU A 1 195 ? -12.453 -12.269 14.615 1.00 82.44 195 LEU A CA 1
ATOM 1607 C C . LEU A 1 195 ? -11.483 -11.216 14.086 1.00 82.44 195 LEU A C 1
ATOM 1609 O O . LEU A 1 195 ? -11.444 -10.087 14.572 1.00 82.44 195 LEU A O 1
ATOM 1613 N N . GLN A 1 196 ? -10.707 -11.583 13.074 1.00 82.44 196 GLN A N 1
ATOM 1614 C CA . GLN A 1 196 ? -9.936 -10.656 12.263 1.00 82.44 196 GLN A CA 1
ATOM 1615 C C . GLN A 1 196 ? -10.837 -10.160 11.129 1.00 82.44 196 GLN A C 1
ATOM 1617 O O . GLN A 1 196 ? -11.270 -10.944 10.286 1.00 82.44 196 GLN A O 1
ATOM 1622 N N . LEU A 1 197 ? -11.117 -8.864 11.129 1.00 82.12 197 LEU A N 1
ATOM 1623 C CA . LEU A 1 197 ? -12.102 -8.203 10.283 1.00 82.12 197 LEU A CA 1
ATOM 1624 C C . LEU A 1 197 ? -11.441 -7.192 9.348 1.00 82.12 197 LEU A C 1
ATOM 1626 O O . LEU A 1 197 ? -10.406 -6.620 9.690 1.00 82.12 197 LEU A O 1
ATOM 1630 N N . VAL A 1 198 ? -12.076 -6.924 8.210 1.00 84.12 198 VAL A N 1
ATOM 1631 C CA . VAL A 1 198 ? -11.743 -5.810 7.312 1.00 84.12 198 VAL A CA 1
ATOM 1632 C C . VAL A 1 198 ? -12.986 -4.970 7.086 1.00 84.12 198 VAL A C 1
ATOM 1634 O O . VAL A 1 198 ? -14.022 -5.509 6.703 1.00 84.12 198 VAL A O 1
ATOM 1637 N N . ASP A 1 199 ? -12.901 -3.663 7.315 1.00 83.31 199 ASP A N 1
ATOM 1638 C CA . ASP A 1 199 ? -14.011 -2.762 7.025 1.00 83.31 199 ASP A CA 1
ATOM 1639 C C . ASP A 1 199 ? -14.232 -2.675 5.507 1.00 83.31 199 ASP A C 1
ATOM 1641 O O . ASP A 1 199 ? -13.291 -2.482 4.732 1.00 83.31 199 ASP A O 1
ATOM 1645 N N . GLN A 1 200 ? -15.481 -2.818 5.066 1.00 84.00 200 GLN A N 1
ATOM 1646 C CA . GLN A 1 200 ? -15.794 -2.838 3.634 1.00 84.00 200 GLN A CA 1
ATOM 1647 C C . GLN A 1 200 ? -15.675 -1.458 2.963 1.00 84.00 200 GLN A C 1
ATOM 1649 O O . GLN A 1 200 ? -15.702 -1.365 1.737 1.00 84.00 200 GLN A O 1
ATOM 1654 N N . PHE A 1 201 ? -15.560 -0.373 3.735 1.00 76.94 201 PHE A N 1
ATOM 1655 C CA . PHE A 1 201 ? -15.548 0.989 3.206 1.00 76.94 201 PHE A CA 1
ATOM 1656 C C . PHE A 1 201 ? -14.134 1.456 2.833 1.00 76.94 201 PHE A C 1
ATOM 1658 O O . PHE A 1 201 ? -13.939 2.044 1.769 1.00 76.94 201 PHE A O 1
ATOM 1665 N N . ARG A 1 202 ? -13.144 1.221 3.698 1.00 75.12 202 ARG A N 1
ATOM 1666 C CA . ARG A 1 202 ? -11.765 1.719 3.559 1.00 75.12 202 ARG A CA 1
ATOM 1667 C C . ARG A 1 202 ? -10.709 0.619 3.603 1.00 75.12 202 ARG A C 1
ATOM 1669 O O . ARG A 1 202 ? -9.560 0.907 3.277 1.00 75.12 202 ARG A O 1
ATOM 1676 N N . GLY A 1 203 ? -11.079 -0.614 3.941 1.00 76.19 203 GLY A N 1
ATOM 1677 C CA . GLY A 1 203 ? -10.163 -1.750 3.988 1.00 76.19 203 GLY A CA 1
ATOM 1678 C C . GLY A 1 203 ? -9.274 -1.801 5.234 1.00 76.19 203 GLY A C 1
ATOM 1679 O O . GLY A 1 203 ? -8.322 -2.576 5.255 1.00 76.19 203 GLY A O 1
ATOM 1680 N N . PHE A 1 204 ? -9.562 -1.003 6.264 1.00 77.75 204 PHE A N 1
ATOM 1681 C CA . PHE A 1 204 ? -8.890 -1.067 7.554 1.00 77.75 204 PHE A CA 1
ATOM 1682 C C . PHE A 1 204 ? -9.191 -2.393 8.236 1.00 77.75 204 PHE A C 1
ATOM 1684 O O . PHE A 1 204 ? -10.315 -2.897 8.243 1.00 77.75 204 PHE A O 1
ATOM 1691 N N . TRP A 1 205 ? -8.157 -2.944 8.856 1.00 78.81 205 TRP A N 1
ATOM 1692 C CA . TRP A 1 205 ? -8.271 -4.187 9.594 1.00 78.81 205 TRP A CA 1
ATOM 1693 C C . TRP A 1 205 ? -8.578 -3.938 11.071 1.00 78.81 205 TRP A C 1
ATOM 1695 O O . TRP A 1 205 ? -8.027 -3.012 11.674 1.00 78.81 205 TRP A O 1
ATOM 1705 N N . HIS A 1 206 ? -9.418 -4.795 11.656 1.00 77.88 206 HIS A N 1
ATOM 1706 C CA . HIS A 1 206 ? -9.914 -4.689 13.035 1.00 77.88 206 HIS A CA 1
ATOM 1707 C C . HIS A 1 206 ? -10.032 -6.061 13.719 1.00 77.88 206 HIS A C 1
ATOM 1709 O O . HIS A 1 206 ? -10.166 -7.07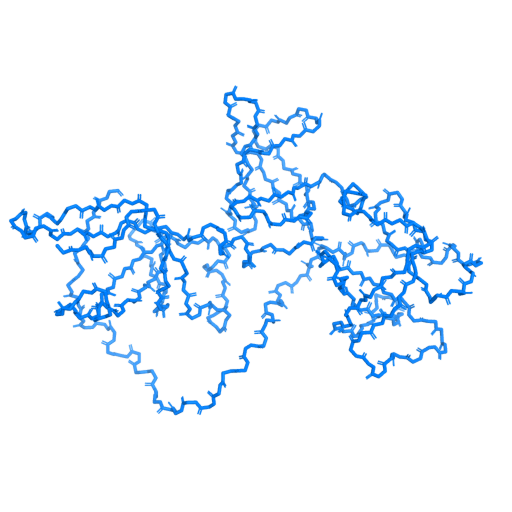7 13.037 1.00 77.88 206 HIS A O 1
ATOM 1715 N N . ARG A 1 207 ? -9.908 -6.122 15.058 1.00 78.62 207 ARG A N 1
ATOM 1716 C CA . ARG A 1 207 ? -10.196 -7.333 15.855 1.00 78.62 207 ARG A CA 1
ATOM 1717 C C . ARG A 1 207 ? -11.527 -7.074 16.511 1.00 78.62 207 ARG A C 1
ATOM 1719 O O . ARG A 1 207 ? -11.772 -5.976 17.008 1.00 78.62 207 ARG A O 1
ATOM 1726 N N . PHE A 1 208 ? -12.335 -8.110 16.556 1.00 80.81 208 PHE A N 1
ATOM 1727 C CA . PHE A 1 208 ? -13.538 -8.133 17.353 1.00 80.81 208 PHE A CA 1
ATOM 1728 C C . PHE A 1 208 ? -13.479 -9.363 18.249 1.00 80.81 208 PHE A C 1
ATOM 1730 O O . PHE A 1 208 ? -13.467 -10.485 17.747 1.00 80.81 208 PHE A O 1
ATOM 1737 N N . TYR A 1 209 ? -13.348 -9.152 19.556 1.00 78.25 209 TYR A N 1
ATOM 1738 C CA . TYR A 1 209 ? -13.344 -10.245 20.525 1.00 78.25 209 TYR A CA 1
ATOM 1739 C C . TYR A 1 209 ? -14.767 -10.767 20.695 1.00 78.25 209 TYR A C 1
ATOM 1741 O O . TYR A 1 209 ? -15.698 -9.978 20.849 1.00 78.25 209 TYR A O 1
ATOM 1749 N N . LEU A 1 210 ? -14.914 -12.088 20.641 1.00 75.38 210 LEU A N 1
ATOM 1750 C CA . LEU A 1 210 ? -16.186 -12.753 20.908 1.00 75.38 210 LEU A CA 1
ATOM 1751 C C . LEU A 1 210 ? -16.402 -12.800 22.430 1.00 75.38 210 LEU A C 1
ATOM 1753 O O . LEU A 1 210 ? -15.442 -13.007 23.176 1.00 75.38 210 LEU A O 1
ATOM 1757 N N . GLU A 1 211 ? -17.631 -12.576 22.900 1.00 71.25 211 GLU A N 1
ATOM 1758 C CA . GLU A 1 211 ? -17.974 -12.778 24.317 1.00 71.25 211 GLU A CA 1
ATOM 1759 C C . GLU A 1 211 ? -17.977 -14.287 24.656 1.00 71.25 211 GLU A C 1
ATOM 1761 O O . GLU A 1 211 ? -18.026 -15.116 23.751 1.00 71.25 211 GLU A O 1
ATOM 1766 N N . GLU A 1 212 ? -17.892 -14.662 25.944 1.00 56.84 212 GLU A N 1
ATOM 1767 C CA . GLU A 1 212 ? -17.676 -16.061 26.394 1.00 56.84 212 GLU A CA 1
ATOM 1768 C C . GLU A 1 212 ? -18.708 -17.076 25.855 1.00 56.84 212 GLU A C 1
ATOM 1770 O O . GLU A 1 212 ? -18.386 -18.258 25.737 1.00 56.84 212 GLU A O 1
ATOM 1775 N N . ASP A 1 213 ? -19.893 -16.607 25.450 1.00 60.16 213 ASP A N 1
ATOM 1776 C CA . ASP A 1 213 ? -20.974 -17.417 24.872 1.00 60.16 213 ASP A CA 1
ATOM 1777 C C . ASP A 1 213 ? -21.201 -17.181 23.361 1.00 60.16 213 ASP A C 1
ATOM 1779 O O . ASP A 1 213 ? -22.060 -17.825 22.754 1.00 60.16 213 ASP A O 1
ATOM 1783 N N . ASP A 1 214 ? -20.460 -16.266 22.727 1.00 63.12 214 ASP A N 1
ATOM 1784 C CA . ASP A 1 214 ? -20.631 -15.956 21.306 1.00 63.12 214 ASP A CA 1
ATOM 1785 C C . ASP A 1 214 ? -19.870 -16.971 20.439 1.00 63.12 214 ASP A C 1
ATOM 1787 O O . ASP A 1 214 ? -18.637 -17.012 20.391 1.00 63.12 214 ASP A O 1
ATOM 1791 N N . THR A 1 215 ? -20.606 -17.766 19.664 1.00 64.50 215 THR A N 1
ATOM 1792 C CA . THR A 1 215 ? -20.017 -18.510 18.547 1.00 64.50 215 THR A CA 1
ATOM 1793 C C . THR A 1 215 ? -19.682 -17.557 17.405 1.00 64.50 215 THR A C 1
ATOM 1795 O O . THR A 1 215 ? -20.440 -16.626 17.126 1.00 64.50 215 THR A O 1
ATOM 1798 N N . ALA A 1 216 ? -18.576 -17.813 16.700 1.00 67.06 216 ALA A N 1
ATOM 1799 C CA . ALA A 1 216 ? -18.270 -17.082 15.476 1.00 67.06 216 ALA A CA 1
ATOM 1800 C C . ALA A 1 216 ? -19.460 -17.181 14.494 1.00 67.06 216 ALA A C 1
ATOM 1802 O O . ALA A 1 216 ? -20.026 -18.270 14.354 1.00 67.06 216 ALA A O 1
ATOM 1803 N N . PRO A 1 217 ? -19.857 -16.080 13.831 1.00 72.19 217 PRO A N 1
ATOM 1804 C CA . PRO A 1 217 ? -20.944 -16.116 12.861 1.00 72.19 217 PRO A CA 1
ATOM 1805 C C . PRO A 1 217 ? -20.640 -17.120 11.744 1.00 72.19 217 PRO A C 1
ATOM 1807 O O . PRO A 1 217 ? -19.511 -17.190 11.269 1.00 72.19 217 PRO A O 1
ATOM 1810 N N . GLU A 1 218 ? -21.655 -17.844 11.269 1.00 72.44 218 GLU A N 1
ATOM 1811 C CA . GLU A 1 218 ? -21.528 -18.727 10.093 1.00 72.44 218 GLU A CA 1
ATOM 1812 C C . GLU A 1 218 ? -21.439 -17.953 8.759 1.00 72.4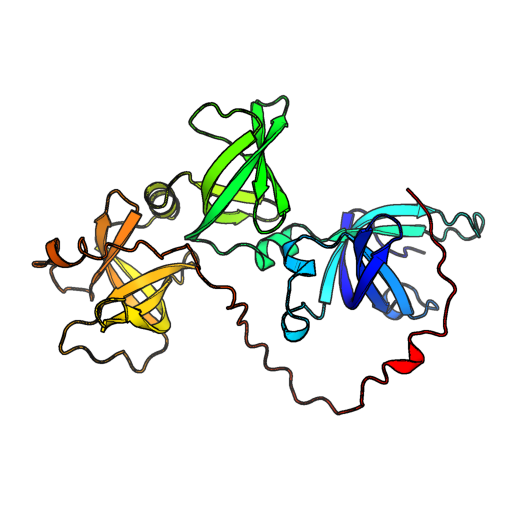4 218 GLU A C 1
ATOM 1814 O O . GLU A 1 218 ? -21.323 -18.553 7.694 1.00 72.44 218 GLU A O 1
ATOM 1819 N N . GLN A 1 219 ? -21.530 -16.622 8.803 1.00 80.69 219 GLN A N 1
ATOM 1820 C CA . GLN A 1 219 ? -21.523 -15.738 7.639 1.00 80.69 219 GLN A CA 1
ATOM 1821 C C . GLN A 1 219 ? -20.138 -15.119 7.420 1.00 80.69 219 GLN A C 1
ATOM 1823 O O . GLN A 1 219 ? -19.377 -14.936 8.367 1.00 80.69 219 GLN A O 1
ATOM 1828 N N . ASP A 1 220 ? -19.845 -14.736 6.175 1.00 85.88 220 ASP A N 1
ATOM 1829 C CA . ASP A 1 220 ? -18.573 -14.098 5.801 1.00 85.88 220 ASP A CA 1
ATOM 1830 C C . ASP A 1 220 ? -18.492 -12.617 6.211 1.00 85.88 220 ASP A C 1
ATOM 1832 O O . ASP A 1 220 ? -17.402 -12.048 6.266 1.00 85.88 220 ASP A O 1
ATOM 1836 N N . ASP A 1 221 ? -19.627 -11.984 6.513 1.00 88.75 221 ASP A N 1
ATOM 1837 C CA . ASP A 1 221 ? -19.717 -10.573 6.881 1.00 88.75 221 ASP A CA 1
ATOM 1838 C C . ASP A 1 221 ? -20.490 -10.383 8.196 1.00 88.75 221 ASP A C 1
ATOM 1840 O O . ASP A 1 221 ? -21.351 -11.182 8.562 1.00 88.75 221 ASP A O 1
ATOM 1844 N N . ILE A 1 222 ? -20.199 -9.288 8.899 1.00 87.88 222 ILE A N 1
ATOM 1845 C CA . ILE A 1 222 ? -20.825 -8.923 10.173 1.00 87.88 222 ILE A CA 1
ATOM 1846 C C . ILE A 1 222 ? -21.075 -7.411 10.242 1.00 87.88 222 ILE A C 1
ATOM 1848 O O . ILE A 1 222 ? -20.195 -6.609 9.920 1.00 87.88 222 ILE A O 1
ATOM 1852 N N . GLU A 1 223 ? -22.278 -7.009 10.668 1.00 91.56 223 GLU A N 1
ATOM 1853 C CA . GLU A 1 223 ? -22.577 -5.609 10.993 1.00 91.56 223 GLU A CA 1
ATOM 1854 C C . GLU A 1 223 ? -22.185 -5.327 12.445 1.00 91.56 223 GLU A C 1
ATOM 1856 O O . GLU A 1 223 ? -22.703 -5.956 13.369 1.00 91.56 223 GLU A O 1
ATOM 1861 N N . LEU A 1 224 ? -21.298 -4.354 12.651 1.00 87.31 224 LEU A N 1
ATOM 1862 C CA . LEU A 1 224 ? -20.881 -3.909 13.979 1.00 87.31 224 LEU A CA 1
ATOM 1863 C C . LEU A 1 224 ? -21.023 -2.394 14.108 1.00 87.31 224 LEU A C 1
ATOM 1865 O O . LEU A 1 224 ? -20.895 -1.637 13.144 1.00 87.31 224 LEU A O 1
ATOM 1869 N N . GLU A 1 225 ? -21.278 -1.945 15.327 1.00 86.56 225 GLU A N 1
ATOM 1870 C CA . GLU A 1 225 ? -21.344 -0.541 15.704 1.00 86.56 225 GLU A CA 1
ATOM 1871 C C . GLU A 1 225 ? -20.043 -0.120 16.392 1.00 86.56 225 GLU A C 1
ATOM 1873 O O . GLU A 1 225 ? -19.479 -0.856 17.201 1.00 86.56 225 GLU A O 1
ATOM 1878 N N . ILE A 1 226 ? -19.559 1.082 16.085 1.00 85.38 226 ILE A N 1
ATOM 1879 C CA . ILE A 1 226 ? -18.409 1.670 16.777 1.00 85.38 226 ILE A CA 1
ATOM 1880 C C . ILE A 1 226 ? -18.893 2.226 18.111 1.00 85.38 226 ILE A C 1
ATOM 1882 O O . ILE A 1 226 ? -19.531 3.275 18.152 1.00 85.38 226 ILE A O 1
ATOM 1886 N N . GLY A 1 227 ? -18.582 1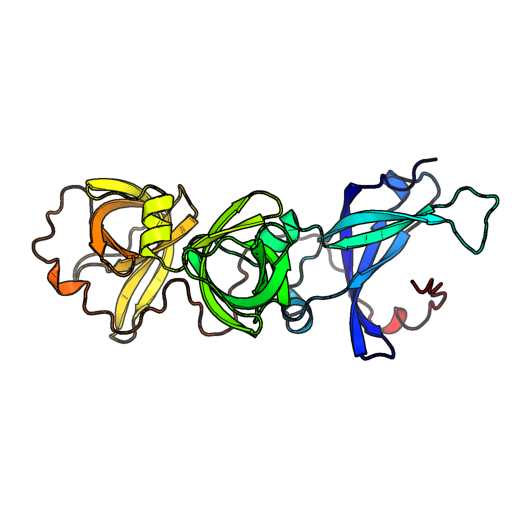.545 19.202 1.00 76.44 227 GLY A N 1
ATOM 1887 C CA . GLY A 1 227 ? -18.954 1.984 20.539 1.00 76.44 227 GLY A CA 1
ATOM 1888 C C . GLY A 1 227 ? -18.000 3.017 21.145 1.00 76.44 227 GLY A C 1
ATOM 1889 O O . GLY A 1 227 ? -18.445 3.892 21.882 1.00 76.44 227 GLY A O 1
ATOM 1890 N N . ASP A 1 228 ? -16.712 2.961 20.797 1.00 79.38 228 ASP A N 1
ATOM 1891 C CA . ASP A 1 228 ? -15.707 3.967 21.171 1.00 79.38 228 ASP A CA 1
ATOM 1892 C C . ASP A 1 228 ? -14.523 3.974 20.182 1.00 79.38 228 ASP A C 1
ATOM 1894 O O . ASP A 1 228 ? -14.339 3.020 19.417 1.00 79.38 228 ASP A O 1
ATOM 1898 N N . ILE A 1 229 ? -13.724 5.045 20.188 1.00 79.44 229 ILE A N 1
ATOM 1899 C CA . ILE A 1 229 ? -12.440 5.126 19.480 1.00 79.44 229 ILE A CA 1
ATOM 1900 C C . ILE A 1 229 ? -11.371 5.571 20.473 1.00 79.44 229 ILE A C 1
ATOM 1902 O O . ILE A 1 229 ? -11.400 6.705 20.953 1.00 79.44 229 ILE A O 1
ATOM 1906 N N . THR A 1 230 ? -10.411 4.699 20.772 1.00 77.00 230 THR A N 1
ATOM 1907 C CA . THR A 1 230 ? -9.378 5.024 21.761 1.00 77.00 230 THR A CA 1
ATOM 1908 C C . THR A 1 230 ? -8.398 6.080 21.228 1.00 77.00 230 THR A C 1
ATOM 1910 O O . THR A 1 230 ? -8.252 6.209 20.008 1.00 77.00 230 THR A O 1
ATOM 1913 N N . PRO A 1 231 ? -7.673 6.808 22.102 1.00 72.56 231 PRO A N 1
ATOM 1914 C CA . PRO A 1 231 ? -6.667 7.792 21.688 1.00 72.56 231 PRO A CA 1
ATOM 1915 C C . PRO A 1 231 ? -5.555 7.225 20.796 1.00 72.56 231 PRO A C 1
ATOM 1917 O O . PRO A 1 231 ? -4.993 7.944 19.977 1.00 72.56 231 PRO A O 1
ATOM 1920 N N . GLU A 1 232 ? -5.254 5.935 20.927 1.00 72.19 232 GLU A N 1
ATOM 1921 C CA . GLU A 1 232 ? -4.255 5.227 20.122 1.00 72.19 232 GLU A CA 1
ATOM 1922 C C . GLU A 1 232 ? -4.792 4.835 18.732 1.00 72.19 232 GLU A C 1
ATOM 1924 O O . GLU A 1 232 ? -4.033 4.395 17.871 1.00 72.19 232 GLU A O 1
ATOM 1929 N N . GLY A 1 233 ? -6.094 5.010 18.480 1.00 71.31 233 GLY A N 1
ATOM 1930 C CA . GLY A 1 233 ? -6.734 4.664 17.212 1.00 71.31 233 GLY A CA 1
ATOM 1931 C C . GLY A 1 233 ? -7.285 3.242 17.169 1.00 71.31 233 GLY A C 1
ATOM 1932 O O . GLY A 1 233 ? -7.229 2.592 16.123 1.00 71.31 233 GLY A O 1
ATOM 1933 N N . TRP A 1 234 ? -7.831 2.747 18.280 1.00 73.94 234 TRP A N 1
ATOM 1934 C CA . TRP A 1 234 ? -8.535 1.465 18.321 1.00 73.94 234 TRP A CA 1
ATOM 1935 C C . TRP A 1 234 ? -10.039 1.665 18.179 1.00 73.94 234 TRP A C 1
ATOM 1937 O O . TRP A 1 234 ? -10.614 2.490 18.881 1.00 73.94 234 TRP A O 1
ATOM 1947 N N . LEU A 1 235 ? -10.685 0.901 17.290 1.00 77.69 235 LEU A N 1
ATOM 1948 C CA . LEU A 1 235 ? -12.146 0.840 17.252 1.00 77.69 235 LEU A CA 1
ATOM 1949 C C . LEU A 1 235 ? -12.629 -0.170 18.290 1.00 77.69 235 LEU A C 1
ATOM 1951 O O . LEU A 1 235 ? -12.364 -1.364 18.163 1.00 77.69 235 LEU A O 1
ATOM 1955 N N . CYS A 1 236 ? -13.380 0.304 19.275 1.00 79.06 236 CYS A N 1
ATOM 1956 C CA . CYS A 1 236 ? -14.123 -0.549 20.190 1.00 79.06 236 CYS A CA 1
ATOM 1957 C C . CYS A 1 236 ? -15.437 -0.931 19.507 1.00 79.06 236 CYS A C 1
ATOM 1959 O O . CYS A 1 236 ? -16.405 -0.169 19.532 1.00 79.06 236 CYS A O 1
ATOM 1961 N N . LEU A 1 237 ? -15.438 -2.074 18.826 1.00 82.44 237 LEU A N 1
ATOM 1962 C CA . LEU A 1 237 ? -16.595 -2.579 18.090 1.00 82.44 237 LEU A CA 1
ATOM 1963 C C . LEU A 1 237 ? -17.552 -3.324 19.030 1.00 82.44 237 LEU A C 1
ATOM 1965 O O . LEU A 1 237 ? -17.115 -4.018 19.945 1.00 82.44 237 LEU A O 1
ATOM 1969 N N . GLN A 1 238 ? -18.851 -3.193 18.784 1.00 79.06 238 GLN A N 1
ATOM 1970 C CA . GLN A 1 238 ? -19.917 -3.877 19.517 1.00 79.06 238 GLN A CA 1
ATOM 1971 C C . GLN A 1 238 ? -21.025 -4.312 18.554 1.00 79.06 238 GLN A C 1
ATOM 1973 O O . GLN A 1 238 ? -21.187 -3.728 17.481 1.00 79.06 238 GLN A O 1
ATOM 1978 N N . TYR A 1 239 ? -21.835 -5.297 18.942 1.00 84.00 239 TYR A N 1
ATOM 1979 C CA . TYR A 1 239 ? -23.066 -5.569 18.203 1.00 84.00 239 TYR A CA 1
ATOM 1980 C C . TYR A 1 239 ? -24.014 -4.361 18.276 1.00 84.00 239 TYR A C 1
ATOM 1982 O O . TYR A 1 239 ? -24.128 -3.742 19.341 1.00 84.00 239 TYR A O 1
ATOM 1990 N N . PRO A 1 240 ? -24.731 -4.036 17.187 1.00 82.88 240 PRO A N 1
ATOM 1991 C CA . PRO A 1 240 ? -25.684 -2.936 17.179 1.00 82.88 240 PRO A CA 1
ATOM 1992 C C . PRO A 1 240 ? -26.701 -3.032 18.323 1.00 82.88 240 PRO A C 1
ATOM 1994 O O . PRO A 1 240 ? -27.343 -4.063 18.515 1.00 82.88 240 PRO A O 1
ATOM 1997 N N . GLY A 1 241 ? -26.875 -1.946 19.077 1.00 70.81 241 GLY A N 1
ATOM 1998 C CA . GLY A 1 241 ? -27.839 -1.888 20.183 1.00 70.81 241 GLY A CA 1
ATOM 1999 C C . GLY A 1 241 ? -27.416 -2.573 21.492 1.00 70.81 241 GLY A C 1
ATOM 2000 O O . GLY A 1 241 ? -28.129 -2.419 22.486 1.00 70.81 241 GLY A O 1
ATOM 2001 N N . LYS A 1 242 ? -26.261 -3.257 21.557 1.00 68.69 242 LYS A N 1
ATOM 2002 C CA . LYS A 1 242 ? -25.621 -3.571 22.848 1.00 68.69 242 LYS A CA 1
ATOM 2003 C C . LYS A 1 242 ? -25.007 -2.277 23.406 1.00 68.69 242 LYS A C 1
ATOM 2005 O O . LYS A 1 242 ? -24.436 -1.481 22.666 1.00 68.69 242 LYS A O 1
ATOM 2010 N N . ARG A 1 243 ? -25.153 -2.028 24.712 1.00 56.16 243 ARG A N 1
ATOM 2011 C CA . ARG A 1 243 ? -24.561 -0.860 25.388 1.00 56.16 243 ARG A CA 1
ATOM 2012 C C . ARG A 1 243 ? -23.287 -1.320 26.093 1.00 56.16 243 ARG A C 1
ATOM 2014 O O . ARG A 1 243 ? -23.383 -2.136 27.005 1.00 56.16 243 ARG A O 1
ATOM 2021 N N . LEU A 1 244 ? -22.126 -0.801 25.693 1.00 56.31 244 LEU A N 1
ATOM 2022 C CA . LEU A 1 244 ? -20.838 -1.004 26.370 1.00 56.31 244 LEU A CA 1
ATOM 2023 C C . LEU A 1 244 ? -20.898 -0.540 27.841 1.00 56.31 244 LEU A C 1
ATOM 2025 O O . LEU A 1 244 ? -20.511 0.577 28.174 1.00 56.31 244 LEU A O 1
ATOM 2029 N N . ALA A 1 245 ? -21.366 -1.391 28.749 1.00 44.94 245 ALA A N 1
ATOM 2030 C CA . ALA A 1 245 ? -21.070 -1.249 30.175 1.00 44.94 245 ALA A CA 1
ATOM 2031 C C . ALA A 1 245 ? -19.612 -1.668 30.490 1.00 44.94 245 AL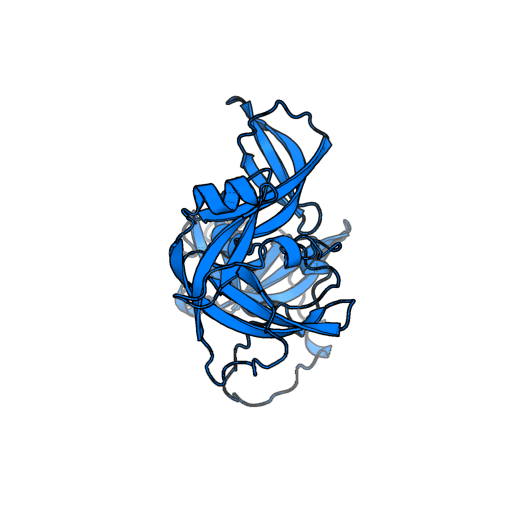A A C 1
ATOM 2033 O O . ALA A 1 245 ? -19.092 -1.350 31.554 1.00 44.94 245 ALA A O 1
ATOM 2034 N N . ASP A 1 246 ? -18.931 -2.295 29.522 1.00 46.66 246 ASP A N 1
ATOM 2035 C CA . ASP A 1 246 ? -17.654 -3.005 29.662 1.00 46.66 246 ASP A CA 1
ATOM 2036 C C . ASP A 1 246 ? -16.456 -2.318 28.967 1.00 46.66 246 ASP A C 1
ATOM 2038 O O . ASP A 1 246 ? -15.463 -2.968 28.639 1.00 46.66 246 ASP A O 1
ATOM 2042 N N . ILE A 1 247 ? -16.494 -0.989 28.772 1.00 43.97 247 ILE A N 1
ATOM 2043 C CA . ILE A 1 247 ? -15.415 -0.190 28.129 1.00 43.97 247 ILE A CA 1
ATOM 2044 C C . ILE A 1 247 ? -14.021 -0.472 28.739 1.00 43.97 247 ILE A C 1
ATOM 2046 O O . ILE A 1 247 ? -12.998 -0.350 28.066 1.00 43.97 247 ILE A O 1
ATOM 2050 N N . GLN A 1 248 ? -13.958 -0.915 29.999 1.00 40.00 248 GLN A N 1
ATOM 2051 C CA . GLN A 1 248 ? -12.708 -1.281 30.669 1.00 40.00 248 GLN A CA 1
ATOM 2052 C C . GLN A 1 248 ? -12.020 -2.549 30.118 1.00 40.00 248 GLN A C 1
ATOM 2054 O O . GLN A 1 248 ? -10.811 -2.676 30.295 1.00 40.00 248 GLN A O 1
ATOM 2059 N N . LYS A 1 249 ? -12.718 -3.464 29.428 1.00 42.66 249 LYS A N 1
ATOM 2060 C CA . LYS A 1 249 ? -12.148 -4.766 29.016 1.00 42.66 249 LYS A CA 1
ATOM 2061 C C . LYS A 1 249 ? -11.294 -4.719 27.737 1.00 42.66 249 LYS A C 1
ATOM 2063 O O . LYS A 1 249 ? -10.472 -5.607 27.535 1.00 42.66 249 LYS A O 1
ATOM 2068 N N . ILE A 1 250 ? -11.428 -3.682 26.901 1.00 45.38 250 ILE A N 1
ATOM 2069 C CA . ILE A 1 250 ? -10.722 -3.585 25.602 1.00 45.38 250 ILE A CA 1
ATOM 2070 C C . ILE A 1 250 ? -9.325 -2.947 25.742 1.00 45.38 250 ILE A C 1
ATOM 2072 O O . ILE A 1 250 ? -8.437 -3.225 24.940 1.00 45.38 250 ILE A O 1
ATOM 2076 N N . ARG A 1 251 ? -9.074 -2.172 26.811 1.00 43.75 251 ARG A N 1
ATOM 2077 C CA . ARG A 1 251 ? -7.750 -1.577 27.108 1.00 43.75 251 ARG A CA 1
ATOM 2078 C C . ARG A 1 251 ? -6.646 -2.603 27.430 1.00 43.75 251 ARG A C 1
ATOM 2080 O O . ARG A 1 251 ? -5.496 -2.208 27.561 1.00 43.75 251 ARG A O 1
ATOM 2087 N N . LEU A 1 252 ? -6.987 -3.884 27.587 1.00 40.34 252 LEU A N 1
ATOM 2088 C CA . LEU A 1 252 ? -6.116 -4.936 28.136 1.00 40.34 252 LEU A CA 1
ATOM 2089 C C . LEU A 1 252 ? -5.363 -5.775 27.085 1.00 40.34 252 LEU A C 1
ATOM 2091 O O . LEU A 1 252 ? -4.779 -6.797 27.437 1.00 40.34 252 LEU A O 1
ATOM 2095 N N . ALA A 1 253 ? -5.375 -5.409 25.802 1.00 44.75 253 ALA A N 1
ATOM 2096 C CA . ALA A 1 253 ? -4.473 -6.033 24.832 1.00 44.75 253 ALA A CA 1
ATOM 2097 C C . ALA A 1 253 ? -3.118 -5.306 24.878 1.00 44.75 253 ALA A C 1
ATOM 2099 O O . ALA A 1 253 ? -2.936 -4.282 24.227 1.00 44.75 253 ALA A O 1
ATOM 2100 N N . GLU A 1 254 ? -2.183 -5.821 25.682 1.00 42.72 254 GLU A N 1
ATOM 2101 C CA . GLU A 1 254 ? -0.827 -5.264 25.840 1.00 42.72 254 GLU A CA 1
ATOM 2102 C C . GLU A 1 254 ? 0.034 -5.379 24.568 1.00 42.72 254 GLU A C 1
ATOM 2104 O O . GLU A 1 254 ? 1.088 -4.750 24.494 1.00 42.72 254 GLU A O 1
ATOM 2109 N N . ASN A 1 255 ? -0.425 -6.125 23.554 1.00 43.22 255 ASN A N 1
ATOM 2110 C CA . ASN A 1 255 ? 0.295 -6.334 22.301 1.00 43.22 255 ASN A CA 1
ATOM 2111 C C . ASN A 1 255 ? -0.459 -5.707 21.103 1.00 43.22 255 ASN A C 1
ATOM 2113 O O . ASN A 1 255 ? -1.480 -6.245 20.653 1.00 43.22 255 ASN A O 1
ATOM 2117 N N . PRO A 1 256 ? -0.007 -4.553 20.575 1.00 46.00 256 PRO A N 1
ATOM 2118 C CA . PRO A 1 256 ? -0.684 -3.811 19.515 1.00 46.00 256 PRO A CA 1
ATOM 2119 C C . PRO A 1 256 ? -0.322 -4.341 18.116 1.00 46.00 256 PRO A C 1
ATOM 2121 O O . PRO A 1 256 ? -0.020 -3.553 17.219 1.00 46.00 256 PRO A O 1
ATOM 2124 N N . ASP A 1 257 ? -0.385 -5.659 17.897 1.00 42.59 257 ASP A N 1
ATOM 2125 C CA . ASP A 1 257 ? -0.103 -6.308 16.599 1.00 42.59 257 ASP A CA 1
ATOM 2126 C C . ASP A 1 257 ? -1.250 -6.115 15.601 1.00 42.59 257 ASP A C 1
ATOM 2128 O O . ASP A 1 257 ? -1.853 -7.043 15.048 1.00 42.59 257 ASP A O 1
ATOM 2132 N N . PHE A 1 258 ? -1.624 -4.860 15.411 1.00 44.69 258 PHE A N 1
ATOM 2133 C CA . PHE A 1 258 ? -2.681 -4.461 14.520 1.00 44.69 258 PHE A CA 1
ATOM 2134 C C . PHE A 1 258 ? -2.195 -3.431 13.531 1.00 44.69 258 PHE A C 1
ATOM 2136 O O . PHE A 1 258 ? -1.859 -2.300 13.877 1.00 44.69 258 PHE A O 1
ATOM 2143 N N . GLY A 1 259 ? -2.191 -3.836 12.270 1.00 43.69 259 GLY A N 1
ATOM 2144 C CA . GLY A 1 259 ? -1.517 -3.077 11.233 1.00 43.69 259 GLY A CA 1
ATOM 2145 C C . GLY A 1 259 ? -0.003 -3.290 11.223 1.00 43.69 259 GLY A C 1
ATOM 2146 O O . GLY A 1 259 ? 0.617 -2.862 10.262 1.00 43.69 259 GLY A O 1
ATOM 2147 N N . ARG A 1 260 ? 0.580 -3.988 12.208 1.00 39.59 260 ARG A N 1
ATOM 2148 C CA . ARG A 1 260 ? 1.861 -4.689 12.065 1.00 39.59 260 ARG A CA 1
ATOM 2149 C C . ARG A 1 260 ? 1.570 -6.175 11.868 1.00 39.59 260 ARG A C 1
ATOM 2151 O O . ARG A 1 260 ? 0.947 -6.803 12.719 1.00 39.59 260 ARG A O 1
ATOM 2158 N N . GLU A 1 261 ? 1.963 -6.710 10.719 1.00 40.34 261 GLU A N 1
ATOM 2159 C CA . GLU A 1 261 ? 2.201 -8.144 10.572 1.00 40.34 261 GLU A CA 1
ATOM 2160 C C . GLU A 1 261 ? 3.607 -8.401 11.105 1.00 40.34 261 GLU A C 1
ATO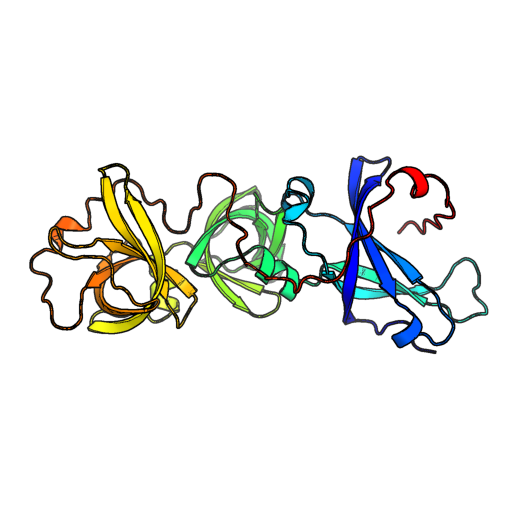M 2162 O O . GLU A 1 261 ? 4.567 -8.018 10.441 1.00 40.34 261 GLU A O 1
ATOM 2167 N N . ASP A 1 262 ? 3.742 -9.033 12.271 1.00 31.28 262 ASP A N 1
ATOM 2168 C CA . ASP A 1 262 ? 4.982 -9.745 12.564 1.00 31.28 262 ASP A CA 1
ATOM 2169 C C . ASP A 1 262 ? 4.833 -11.206 12.111 1.00 31.28 262 ASP A C 1
ATOM 2171 O O . ASP A 1 262 ? 3.801 -11.853 12.305 1.00 31.28 262 ASP A O 1
ATOM 2175 N N . ASP A 1 263 ? 5.885 -11.662 11.429 1.00 30.41 263 ASP A N 1
ATOM 2176 C CA . ASP A 1 263 ? 6.136 -12.991 10.860 1.00 30.41 263 ASP A CA 1
ATOM 2177 C C . ASP A 1 263 ? 5.602 -13.323 9.442 1.00 30.41 263 ASP A C 1
ATOM 2179 O O . ASP A 1 263 ? 4.860 -14.270 9.176 1.00 30.41 263 ASP A O 1
ATOM 2183 N N . ARG A 1 264 ? 6.206 -12.645 8.456 1.00 35.25 264 ARG A N 1
ATOM 2184 C CA . ARG A 1 264 ? 6.694 -13.215 7.176 1.00 35.25 264 ARG A CA 1
ATOM 2185 C C . ARG A 1 264 ? 5.722 -13.732 6.110 1.00 35.25 264 ARG A C 1
ATOM 2187 O O . ARG A 1 264 ? 6.203 -13.960 4.996 1.00 35.25 264 ARG A O 1
ATOM 2194 N N . ARG A 1 265 ? 4.427 -13.990 6.311 1.00 36.84 265 ARG A N 1
ATOM 2195 C CA . ARG A 1 265 ? 3.630 -14.622 5.232 1.00 36.84 265 ARG A CA 1
ATOM 2196 C C . ARG A 1 265 ? 2.123 -14.413 5.347 1.00 36.84 265 ARG A C 1
ATOM 2198 O O . ARG A 1 265 ? 1.479 -15.271 5.931 1.00 36.84 265 ARG A O 1
ATOM 2205 N N . GLU A 1 266 ? 1.549 -13.505 4.549 1.00 28.11 266 GLU A N 1
ATOM 2206 C CA . GLU A 1 266 ? 0.219 -13.747 3.959 1.00 28.11 266 GLU A CA 1
ATOM 2207 C C . GLU A 1 266 ? -0.172 -12.880 2.742 1.00 28.11 266 GLU A C 1
ATOM 2209 O O . GLU A 1 266 ? -1.283 -12.374 2.646 1.00 28.11 266 GLU A O 1
ATOM 2214 N N . PHE A 1 267 ? 0.659 -12.855 1.690 1.00 29.55 267 PHE A N 1
ATOM 2215 C CA . PHE A 1 267 ? 0.113 -12.750 0.324 1.00 29.55 267 PHE A CA 1
ATOM 2216 C C . PHE A 1 267 ? -0.787 -13.970 0.050 1.00 29.55 267 PHE A C 1
ATOM 2218 O O . PHE A 1 267 ? -0.344 -15.001 -0.458 1.00 29.55 267 PHE A O 1
ATOM 2225 N N . LYS A 1 268 ? -2.048 -13.865 0.471 1.00 29.52 268 LYS A N 1
ATOM 2226 C CA . LYS A 1 268 ? -3.180 -14.708 0.098 1.00 29.52 268 LYS A CA 1
ATOM 2227 C C . LYS A 1 268 ? -4.198 -13.817 -0.605 1.00 29.52 268 LYS A C 1
ATOM 2229 O O . LYS A 1 268 ? -5.203 -13.420 -0.028 1.00 29.52 268 LYS A O 1
ATOM 2234 N N . THR A 1 269 ? -3.983 -13.576 -1.890 1.00 25.34 269 THR A N 1
ATOM 2235 C CA . THR A 1 269 ? -5.105 -13.720 -2.813 1.00 25.34 269 THR A CA 1
ATOM 2236 C C . THR A 1 269 ? -4.975 -15.105 -3.417 1.00 25.34 269 THR A C 1
ATOM 2238 O O . THR A 1 269 ? -4.131 -15.399 -4.258 1.00 25.34 269 THR A O 1
ATOM 2241 N N . SER A 1 270 ? -5.805 -16.004 -2.908 1.00 24.86 270 SER A N 1
ATOM 2242 C CA . SER A 1 270 ? -6.278 -17.160 -3.646 1.00 24.86 270 SER A CA 1
ATOM 2243 C C . SER A 1 270 ? -6.807 -16.697 -5.008 1.00 24.86 270 SER A C 1
ATOM 2245 O O . SER A 1 270 ? -7.983 -16.374 -5.148 1.00 24.86 270 SER A O 1
ATOM 2247 N N . ILE A 1 271 ? -5.943 -16.655 -6.019 1.00 25.66 271 ILE A N 1
ATOM 2248 C CA . ILE A 1 271 ? -6.386 -16.799 -7.400 1.00 25.66 271 ILE A CA 1
ATOM 2249 C C . ILE A 1 271 ? -6.426 -18.303 -7.638 1.00 25.66 271 ILE A C 1
ATOM 2251 O O . ILE A 1 271 ? -5.399 -18.948 -7.850 1.00 25.66 271 ILE A O 1
ATOM 2255 N N . ALA A 1 272 ? -7.627 -18.872 -7.550 1.00 22.75 272 ALA A N 1
ATOM 2256 C CA . ALA A 1 272 ? -7.896 -20.162 -8.157 1.00 22.75 272 ALA A CA 1
ATOM 2257 C C . ALA A 1 272 ? -7.669 -20.002 -9.666 1.00 22.75 272 ALA A C 1
ATOM 2259 O O . ALA A 1 272 ? -8.475 -19.390 -10.365 1.00 22.75 272 ALA A O 1
ATOM 2260 N N . PHE A 1 273 ? -6.539 -20.496 -10.169 1.00 25.58 273 PHE A N 1
ATOM 2261 C CA . PHE A 1 273 ? -6.366 -20.667 -11.606 1.00 25.58 273 PHE A CA 1
ATOM 2262 C C . PHE A 1 273 ? -7.157 -21.914 -12.022 1.00 25.58 273 PHE A C 1
ATOM 2264 O O . PHE A 1 273 ? -7.005 -22.953 -11.370 1.00 25.58 273 PHE A O 1
ATOM 2271 N N . PRO A 1 274 ? -7.998 -21.853 -13.071 1.00 24.33 274 PRO A N 1
ATOM 2272 C CA . PRO A 1 274 ? -8.630 -23.054 -13.602 1.00 24.33 274 PRO A CA 1
ATOM 2273 C C . PRO A 1 274 ? -7.547 -24.066 -14.021 1.00 24.33 274 PRO A C 1
ATOM 2275 O O . PRO A 1 274 ? -6.446 -23.656 -14.406 1.00 24.33 274 PRO A O 1
ATOM 2278 N N . PRO A 1 275 ? -7.822 -25.380 -13.937 1.00 25.25 275 PRO A N 1
ATOM 2279 C CA . PRO A 1 275 ? -6.856 -26.413 -14.279 1.00 25.25 275 PRO A CA 1
ATOM 2280 C C . PRO A 1 275 ? -6.619 -26.381 -15.793 1.00 25.25 275 PRO A C 1
ATOM 2282 O O . PRO A 1 275 ? -7.385 -26.938 -16.570 1.00 25.25 275 PRO A O 1
ATOM 2285 N N . GLY A 1 276 ? -5.569 -25.680 -16.209 1.00 24.91 276 GLY A N 1
ATOM 2286 C CA . GLY A 1 276 ? -5.070 -25.659 -17.577 1.00 24.91 276 GLY A CA 1
ATOM 2287 C C . GLY A 1 276 ? -3.776 -26.455 -17.655 1.00 24.91 276 GLY A C 1
ATOM 2288 O O . GLY A 1 276 ? -2.719 -25.935 -17.327 1.00 24.91 276 GLY A O 1
ATOM 2289 N N . GLU A 1 277 ? -3.925 -27.728 -18.003 1.00 27.08 277 GLU A N 1
ATOM 2290 C CA . GLU A 1 277 ? -2.960 -28.664 -18.591 1.00 27.08 277 GLU A CA 1
ATOM 2291 C C . GLU A 1 277 ? -1.453 -28.477 -18.310 1.00 27.08 277 GLU A C 1
ATOM 2293 O O . GLU A 1 277 ? -0.765 -27.596 -18.816 1.00 27.08 277 GLU A O 1
ATOM 2298 N N . SER A 1 278 ? -0.937 -29.459 -17.567 1.00 32.94 278 SER A N 1
ATOM 2299 C CA . SER A 1 278 ? 0.439 -29.961 -17.581 1.00 32.94 278 SER A CA 1
ATOM 2300 C C . SER A 1 278 ? 1.223 -29.686 -18.873 1.00 32.94 278 SER A C 1
ATOM 2302 O O . SER A 1 278 ? 0.824 -30.129 -19.951 1.00 32.94 278 SER A O 1
ATOM 2304 N N . ARG A 1 279 ? 2.422 -29.107 -18.721 1.00 32.28 279 ARG A N 1
ATOM 2305 C CA . ARG A 1 279 ? 3.685 -29.717 -19.178 1.00 32.28 279 ARG A CA 1
ATOM 2306 C C . ARG A 1 279 ? 4.876 -29.077 -18.453 1.00 32.28 279 ARG A C 1
ATOM 2308 O O . ARG A 1 279 ? 5.074 -27.870 -18.482 1.00 32.28 279 ARG A O 1
ATOM 2315 N N . THR A 1 280 ? 5.611 -29.943 -17.763 1.00 33.41 280 THR A N 1
ATOM 2316 C CA . THR A 1 280 ? 6.918 -29.792 -17.096 1.00 33.41 280 THR A CA 1
ATOM 2317 C C . THR A 1 280 ? 7.771 -28.577 -17.506 1.00 33.41 280 THR A C 1
ATOM 2319 O O . THR A 1 280 ? 8.122 -28.475 -18.685 1.00 33.41 280 THR A O 1
ATOM 2322 N N . PRO A 1 281 ? 8.210 -27.718 -16.563 1.00 35.69 281 PRO A N 1
ATOM 2323 C CA . PRO A 1 281 ? 9.280 -26.764 -16.827 1.00 35.69 281 PRO A CA 1
ATOM 2324 C C . PRO A 1 281 ? 10.615 -27.520 -16.904 1.00 35.69 281 PRO A C 1
ATOM 2326 O O . PRO A 1 281 ? 11.147 -27.994 -15.903 1.00 35.69 281 PRO A O 1
ATOM 2329 N N . ASP A 1 282 ? 11.134 -27.673 -18.117 1.00 35.50 282 ASP A N 1
ATOM 2330 C CA . ASP A 1 282 ? 12.427 -28.300 -18.386 1.00 35.50 282 ASP A CA 1
ATOM 2331 C C . ASP A 1 282 ? 13.537 -27.248 -18.189 1.00 35.50 282 ASP A C 1
ATOM 2333 O O . ASP A 1 282 ? 13.899 -26.508 -19.108 1.00 35.50 282 ASP A O 1
ATOM 2337 N N . PHE A 1 283 ? 14.027 -27.138 -16.948 1.00 32.50 283 PHE A N 1
ATOM 2338 C CA . PHE A 1 283 ? 15.012 -26.147 -16.473 1.00 32.50 283 PHE A CA 1
ATOM 2339 C C . PHE A 1 283 ? 16.313 -26.119 -17.303 1.00 32.50 283 PHE A C 1
ATOM 2341 O O . PHE A 1 283 ? 17.046 -25.134 -17.306 1.00 32.50 283 PHE A O 1
ATOM 2348 N N . GLN A 1 284 ? 16.607 -27.185 -18.050 1.00 30.47 284 GLN A N 1
ATOM 2349 C CA . GLN A 1 284 ? 17.884 -27.363 -18.739 1.00 30.47 284 GLN A CA 1
ATOM 2350 C C . GLN A 1 284 ? 17.943 -26.740 -20.146 1.00 30.47 284 GLN A C 1
ATOM 2352 O O . GLN A 1 284 ? 19.015 -26.686 -20.747 1.00 30.47 284 GLN A O 1
ATOM 2357 N N . LYS A 1 285 ? 16.826 -26.213 -20.674 1.00 31.80 285 LYS A N 1
ATOM 2358 C CA . LYS A 1 285 ? 16.804 -25.511 -21.976 1.00 31.80 285 LYS A CA 1
ATOM 2359 C C . LYS A 1 285 ? 16.998 -23.995 -21.892 1.00 31.80 285 LYS A C 1
ATOM 2361 O O . LYS A 1 285 ? 17.221 -23.377 -22.931 1.00 31.80 285 LYS A O 1
ATOM 2366 N N . GLN A 1 286 ? 16.985 -23.402 -20.697 1.00 32.56 286 GLN A N 1
ATOM 2367 C CA . GLN A 1 286 ? 17.172 -21.955 -20.512 1.00 32.56 286 GLN A CA 1
ATOM 2368 C C . GLN A 1 286 ? 18.639 -21.493 -20.590 1.00 32.56 286 GLN A C 1
ATOM 2370 O O . GLN A 1 286 ? 18.892 -20.305 -20.731 1.00 32.56 286 GLN A O 1
ATOM 2375 N N . LEU A 1 287 ? 19.612 -22.412 -20.589 1.00 29.66 287 LEU A N 1
ATOM 2376 C CA . LEU A 1 287 ? 21.041 -22.065 -20.607 1.00 29.66 287 LEU A CA 1
ATOM 2377 C C . LEU A 1 287 ? 21.637 -21.799 -22.002 1.00 29.66 287 LEU A C 1
ATOM 2379 O O . LEU A 1 287 ? 22.757 -21.309 -22.090 1.00 29.66 287 LEU A O 1
ATOM 2383 N N . ASN A 1 288 ? 20.928 -22.102 -23.097 1.00 28.19 288 ASN A N 1
ATOM 2384 C CA . ASN A 1 288 ? 21.568 -22.206 -24.419 1.00 28.19 288 ASN A CA 1
ATOM 2385 C C . ASN A 1 288 ? 21.106 -21.215 -25.498 1.00 28.19 288 ASN A C 1
ATOM 2387 O O . ASN A 1 288 ? 21.443 -21.427 -26.658 1.00 28.19 288 ASN A O 1
ATOM 2391 N N . HIS A 1 289 ? 20.375 -20.143 -25.185 1.00 27.67 289 HIS A N 1
ATOM 2392 C CA . HIS A 1 289 ? 20.064 -19.103 -26.186 1.00 27.67 289 HIS A CA 1
ATOM 2393 C C . HIS A 1 289 ? 20.489 -17.709 -25.708 1.00 27.67 289 HIS A C 1
ATOM 2395 O O . HIS A 1 289 ? 19.682 -16.819 -25.473 1.00 27.67 289 HIS A O 1
ATOM 2401 N N . ASN A 1 290 ? 21.808 -17.527 -25.614 1.00 29.98 290 ASN A N 1
ATOM 2402 C CA . ASN A 1 290 ? 22.453 -16.220 -25.573 1.00 29.98 290 ASN A CA 1
ATOM 2403 C C . ASN A 1 290 ? 22.351 -15.538 -26.943 1.00 29.98 290 ASN A C 1
ATOM 2405 O O . ASN A 1 290 ? 23.094 -15.911 -27.846 1.00 29.98 290 ASN A O 1
ATOM 2409 N N . ILE A 1 291 ? 21.529 -14.491 -27.060 1.00 31.05 291 ILE A N 1
ATOM 2410 C CA . ILE A 1 291 ? 21.947 -13.221 -27.682 1.00 31.05 291 ILE A CA 1
ATOM 2411 C C . ILE A 1 291 ? 21.341 -12.081 -26.848 1.00 31.05 291 ILE A C 1
ATOM 2413 O O . ILE A 1 291 ? 20.367 -11.438 -27.231 1.00 31.05 291 ILE A O 1
ATOM 2417 N N . MET A 1 292 ? 21.928 -11.834 -25.676 1.00 32.47 292 MET A N 1
ATOM 2418 C CA . MET A 1 292 ? 21.682 -10.623 -24.896 1.00 32.47 292 MET A CA 1
ATOM 2419 C C . MET A 1 292 ? 22.282 -9.420 -25.637 1.00 32.47 292 MET A C 1
ATOM 2421 O O . MET A 1 292 ? 23.501 -9.284 -25.732 1.00 32.47 292 MET A O 1
ATOM 2425 N N . ARG A 1 293 ? 21.444 -8.519 -26.159 1.00 28.72 293 ARG A N 1
ATOM 2426 C CA . ARG A 1 293 ? 21.876 -7.157 -26.510 1.00 28.72 293 ARG A CA 1
ATOM 2427 C C . ARG A 1 293 ? 21.645 -6.256 -25.306 1.00 28.72 293 ARG A C 1
ATOM 2429 O O . ARG A 1 293 ? 20.603 -5.626 -25.170 1.00 28.72 293 ARG A O 1
ATOM 2436 N N . VAL A 1 294 ? 22.649 -6.203 -24.438 1.00 26.05 294 VAL A N 1
ATOM 2437 C CA . VAL A 1 294 ? 22.778 -5.173 -23.407 1.00 26.05 294 VAL A CA 1
ATOM 2438 C C . VAL A 1 294 ? 22.884 -3.815 -24.108 1.00 26.05 294 VAL A C 1
ATOM 2440 O O . VAL A 1 294 ? 23.822 -3.577 -24.869 1.00 26.05 294 VAL A O 1
ATOM 2443 N N . ILE A 1 295 ? 21.939 -2.910 -23.858 1.00 26.59 295 ILE A N 1
ATOM 2444 C CA . ILE A 1 295 ? 22.175 -1.477 -24.046 1.00 26.59 295 ILE A CA 1
ATOM 2445 C C . ILE A 1 295 ? 22.233 -0.874 -22.649 1.00 26.59 295 ILE A C 1
ATOM 2447 O O . ILE A 1 295 ? 21.216 -0.732 -21.978 1.00 26.59 295 ILE A O 1
ATOM 2451 N N . ALA A 1 296 ? 23.459 -0.580 -22.220 1.00 23.33 296 ALA A N 1
ATOM 2452 C CA . ALA A 1 296 ? 23.756 0.196 -21.031 1.00 23.33 296 ALA A CA 1
ATOM 2453 C C . ALA A 1 296 ? 23.195 1.623 -21.156 1.00 23.33 296 ALA A C 1
ATOM 2455 O O . ALA A 1 296 ? 23.293 2.249 -22.223 1.00 23.33 296 ALA A O 1
ATOM 2456 N N . GLY A 1 297 ? 22.656 2.114 -20.043 1.00 26.55 297 GLY A N 1
ATOM 2457 C CA . GLY A 1 297 ? 22.202 3.480 -19.810 1.00 26.55 297 GLY A CA 1
ATOM 2458 C C . GLY A 1 297 ? 21.752 3.620 -18.370 1.00 26.55 297 GLY A C 1
ATOM 2459 O O . GLY A 1 297 ? 20.683 3.053 -18.066 1.00 26.55 297 GLY A O 1
#

Radius of gyration: 23.98 Å; chains: 1; bounding box: 56×53×71 Å

pLDDT: mean 72.96, std 21.11, range [22.75, 97.06]

Sequence (297 aa):
MATFNEKESYDFDYIGLDEDENGEVYIMLKYDGKTTLPNFGMLEYRVKALPFQITMPPEKFPRKIRCFVNKLISSRFNPAQEEQFPFLQQDREWLLRQVYVPGFTYKFSVIGRDFAGKYTLKDLDSGVDHYHYESATPLNIGDSFECVVQSINGMYLALAENRFEALRGAGFKVGRKLMFTIRKQKLDEQNRPFLQLVDQFRGFWHRFYLEEDDTAPEQDDIELEIGDITPEGWLCLQYPGKRLADIQKIRLAENPDFGREDDRREFKTSIAFPPGESRTPDFQKQLNHNIMRVIAG

Foldseek 3Di:
DDQDDAFDKDKWFFDDWDADPVRFIKTKTWDASCVVPPPDGIDIDIETAWQCQVVDDPVLHDRIFMWHQNDWDQDPVCNPPRDTDGPIYGQQQVVCVVPDFAQAKFKWFFADADPVGATWIAGPRGRDIATRHDDPDDDDHGDMAMWGFLDRDRNHTDTDRAQQVSCVVLPDDAFDKFKWFFDDWDADPVRFIWTWTATPRRRHIAIDTADPPDDDDPDRMDIWGQHDADPRGHGPTDHPPDHPPPPVPVVPPPDPCGSPDDDDDDPDPPPPDPDDDDDDDPVVVVPPDDDDPDDDD